Protein AF-A0A5C6YLB8-F1 (afdb_monomer)

Foldseek 3Di:
DPPVVVVVLVVVLVVLVVQLVVLVVVLVQLVVLVVVCVVPVVSQCQGPPRHRCSQVCVVDVVVVVVLSVLLNVLSVLSNVLSVLVNVLSVPADPVLRQDPVNLVSLVVNLVSLLVSLVSLVVSVVSQVVVVVVVRPCVVSNVSRVCSVVSVVVSVVSVVVSVVSVVSNVVVVVVVVVD

Sequence (178 aa):
MSKRNNFIWKGIQVICWLIFFGYCIQTGALIFNYVFSLFKPIATHNLHLGLDLSELYLKSKSIYTLVFALIVAISALKAYLFFVVLKLFKTLNITKPFSENVSGIITKITYYTLSIAIISIVAQEIVSQLSDKGYNVGIVERYWNDGGAYLLMTAILFAIAFIFKKGIELQNENDLTV

Structure (mmCIF, N/CA/C/O backbone):
data_AF-A0A5C6YLB8-F1
#
_entry.id   AF-A0A5C6YLB8-F1
#
loop_
_atom_site.group_PDB
_atom_site.id
_atom_site.type_symbol
_atom_site.label_atom_id
_atom_site.label_alt_id
_atom_site.label_comp_id
_atom_site.label_asym_id
_atom_site.label_entity_id
_atom_site.label_seq_id
_atom_site.pdbx_PDB_ins_code
_atom_site.Cartn_x
_atom_site.Cartn_y
_atom_site.Cartn_z
_atom_site.occupancy
_atom_site.B_iso_or_equiv
_atom_site.auth_seq_id
_atom_site.auth_comp_id
_atom_site.auth_asym_id
_atom_site.auth_atom_id
_atom_site.pdbx_PDB_model_num
ATOM 1 N N . MET A 1 1 ? -27.333 -4.218 17.212 1.00 59.00 1 MET A N 1
ATOM 2 C CA . MET A 1 1 ? -27.298 -3.413 15.966 1.00 59.00 1 MET A CA 1
ATOM 3 C C . MET A 1 1 ? -28.615 -3.541 15.214 1.00 59.00 1 MET A C 1
ATOM 5 O O . MET A 1 1 ? -29.162 -4.634 15.175 1.00 59.00 1 MET A O 1
ATOM 9 N N . SER A 1 2 ? -29.107 -2.460 14.599 1.00 70.06 2 SER A N 1
ATOM 10 C CA . SER A 1 2 ? -30.255 -2.515 13.675 1.00 70.06 2 SER A CA 1
ATOM 11 C C . SER A 1 2 ? -29.941 -3.386 12.445 1.00 70.06 2 SER A C 1
ATOM 13 O O . SER A 1 2 ? -28.796 -3.405 11.986 1.00 70.06 2 SER A O 1
ATOM 15 N N . LYS A 1 3 ? -30.948 -4.077 11.879 1.00 69.56 3 LYS A N 1
ATOM 16 C CA . LYS A 1 3 ? -30.809 -4.931 10.675 1.00 69.56 3 LYS A CA 1
ATOM 17 C C . LYS A 1 3 ? -30.133 -4.194 9.506 1.00 69.56 3 LYS A C 1
ATOM 19 O O . LYS A 1 3 ? -29.319 -4.790 8.806 1.00 69.56 3 LYS A O 1
ATOM 24 N N . ARG A 1 4 ? -30.403 -2.890 9.348 1.00 68.88 4 ARG A N 1
ATOM 25 C CA . ARG A 1 4 ? -29.799 -2.034 8.310 1.00 68.88 4 ARG A CA 1
ATOM 26 C C . ARG A 1 4 ? -28.288 -1.857 8.496 1.00 68.88 4 ARG A C 1
ATOM 28 O O . ARG A 1 4 ? -27.541 -1.945 7.528 1.00 68.88 4 ARG A O 1
ATOM 35 N N . ASN A 1 5 ? -27.825 -1.682 9.734 1.00 78.81 5 ASN A N 1
ATOM 36 C CA . ASN A 1 5 ? -26.402 -1.478 10.029 1.00 78.81 5 ASN A CA 1
ATOM 37 C C . ASN A 1 5 ? -25.594 -2.763 9.806 1.00 78.81 5 ASN A C 1
ATOM 39 O O . ASN A 1 5 ? -24.483 -2.706 9.290 1.00 78.81 5 ASN A O 1
ATOM 43 N N . ASN A 1 6 ? -26.181 -3.927 10.104 1.00 83.12 6 ASN A N 1
ATOM 44 C CA . ASN A 1 6 ? -25.562 -5.219 9.799 1.00 83.12 6 ASN A CA 1
ATOM 45 C C . ASN A 1 6 ? -25.404 -5.456 8.292 1.00 83.12 6 ASN A C 1
ATOM 47 O O . ASN A 1 6 ? -24.413 -6.049 7.871 1.00 83.12 6 ASN A O 1
ATOM 51 N N . PHE A 1 7 ? -26.368 -5.011 7.480 1.00 86.19 7 PHE A N 1
ATOM 52 C CA . PHE A 1 7 ? -26.271 -5.128 6.026 1.00 86.19 7 PHE A CA 1
ATOM 53 C C . PHE A 1 7 ? -25.137 -4.261 5.466 1.00 86.19 7 PHE A C 1
ATOM 55 O O . PHE A 1 7 ? -24.293 -4.770 4.734 1.00 86.19 7 PHE A O 1
ATOM 62 N N . ILE A 1 8 ? -25.063 -2.991 5.882 1.00 87.06 8 ILE A N 1
ATOM 63 C CA . ILE A 1 8 ? -23.987 -2.069 5.478 1.00 87.06 8 ILE A CA 1
ATOM 64 C C . ILE A 1 8 ? -22.618 -2.630 5.887 1.00 87.06 8 ILE A C 1
ATOM 66 O O . ILE A 1 8 ? -21.700 -2.673 5.071 1.00 87.06 8 ILE A O 1
ATOM 70 N N . TRP A 1 9 ? -22.498 -3.127 7.121 1.00 85.56 9 TRP A N 1
ATOM 71 C CA . TRP A 1 9 ? -21.260 -3.711 7.636 1.00 85.56 9 TRP A CA 1
ATOM 72 C C . TRP A 1 9 ? -20.772 -4.900 6.799 1.00 85.56 9 TRP A C 1
ATOM 74 O O . TRP A 1 9 ? -19.613 -4.941 6.388 1.00 85.56 9 TRP A O 1
ATOM 84 N N . LYS A 1 10 ? -21.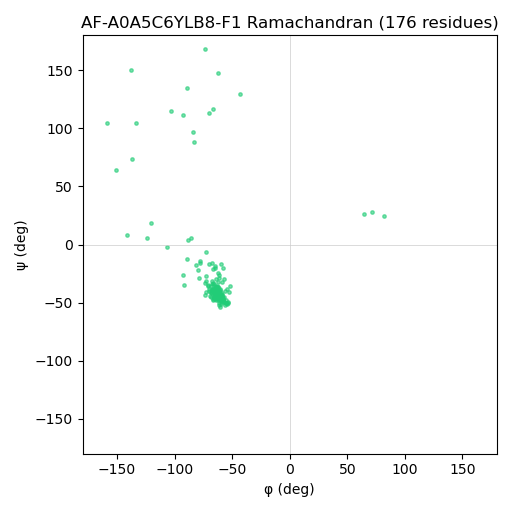671 -5.840 6.482 1.00 88.94 10 LYS A N 1
ATOM 85 C CA . LYS A 1 10 ? -21.352 -6.981 5.612 1.00 88.94 10 LYS A CA 1
ATOM 86 C C . LYS A 1 10 ? -21.000 -6.539 4.192 1.00 88.94 10 LYS A C 1
ATOM 88 O O . LYS A 1 10 ? -20.072 -7.089 3.609 1.00 88.94 10 LYS A O 1
ATOM 93 N N . GLY A 1 11 ? -21.704 -5.543 3.652 1.00 92.06 11 GLY A N 1
ATOM 94 C CA . GLY A 1 11 ? -21.426 -4.995 2.324 1.00 92.06 11 GLY A CA 1
ATOM 95 C C . GLY A 1 11 ? -19.998 -4.462 2.206 1.00 92.06 11 GLY A C 1
ATOM 96 O O . GLY A 1 11 ? -19.278 -4.840 1.286 1.00 92.06 11 GLY A O 1
ATOM 97 N N . ILE A 1 12 ? -19.553 -3.665 3.183 1.00 92.12 12 ILE A N 1
ATOM 98 C CA . ILE A 1 12 ? -18.181 -3.135 3.218 1.00 92.12 12 ILE A CA 1
ATOM 99 C C . ILE A 1 12 ? -17.157 -4.278 3.275 1.00 92.12 12 ILE A C 1
ATOM 101 O O . ILE A 1 12 ? -16.189 -4.273 2.517 1.00 92.12 12 ILE A O 1
ATOM 105 N N . GLN A 1 13 ? -17.388 -5.294 4.114 1.00 92.25 13 GLN A N 1
ATOM 106 C CA . GLN A 1 13 ? -16.492 -6.452 4.212 1.00 92.25 13 GLN A CA 1
ATOM 107 C C . GLN A 1 13 ? -16.368 -7.220 2.889 1.00 92.25 13 GLN A C 1
ATOM 109 O O . GLN A 1 13 ? -15.260 -7.603 2.512 1.00 92.25 13 GLN A O 1
ATOM 114 N N . VAL A 1 14 ? -17.479 -7.431 2.175 1.00 94.88 14 VAL A N 1
ATOM 115 C CA . VAL A 1 14 ? -17.477 -8.097 0.862 1.00 94.88 14 VAL A CA 1
ATOM 116 C C . VAL A 1 14 ? -16.668 -7.289 -0.152 1.00 94.88 14 VAL A C 1
ATOM 118 O O . VAL A 1 14 ? -15.836 -7.857 -0.854 1.00 94.88 14 VAL A O 1
ATOM 121 N N . ILE A 1 15 ? -16.849 -5.967 -0.189 1.00 95.69 15 ILE A N 1
ATOM 122 C CA . ILE A 1 15 ? -16.087 -5.084 -1.084 1.00 95.69 15 ILE A CA 1
ATOM 123 C C . ILE A 1 15 ? -14.584 -5.173 -0.782 1.00 95.69 15 ILE A C 1
ATOM 125 O O . ILE A 1 15 ? -13.786 -5.352 -1.700 1.00 95.69 15 ILE A O 1
ATOM 129 N N . CYS A 1 16 ? -14.181 -5.123 0.492 1.00 94.50 16 CYS A N 1
ATOM 130 C CA . CYS A 1 16 ? -12.773 -5.267 0.873 1.00 94.50 16 CYS A CA 1
ATOM 131 C C . CYS A 1 16 ? -12.184 -6.622 0.459 1.00 94.50 16 CYS A C 1
ATOM 133 O O . CYS A 1 16 ? -11.038 -6.673 0.016 1.00 94.50 16 CYS A O 1
ATOM 135 N N . TRP A 1 17 ? -12.957 -7.706 0.564 1.00 96.56 17 TRP A N 1
AT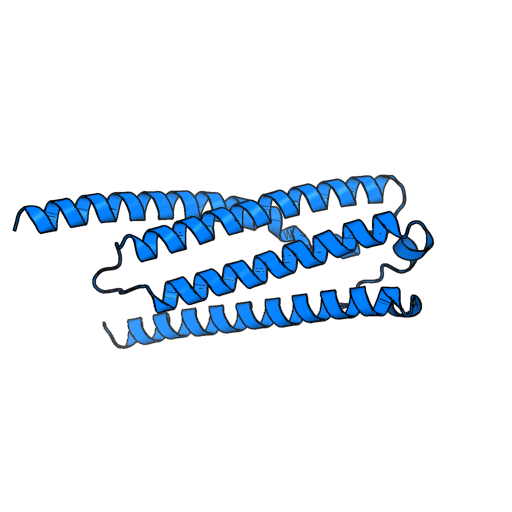OM 136 C CA . TRP A 1 17 ? -12.544 -9.031 0.096 1.00 96.56 17 TRP A CA 1
ATOM 137 C C . TRP A 1 17 ? -12.345 -9.079 -1.421 1.00 96.56 17 TRP A C 1
ATOM 139 O O . TRP A 1 17 ? -11.347 -9.631 -1.882 1.00 96.56 17 TRP A O 1
ATOM 149 N N . LEU A 1 18 ? -13.255 -8.480 -2.196 1.00 96.69 18 LEU A N 1
ATOM 150 C CA . LEU A 1 18 ? -13.130 -8.413 -3.654 1.00 96.69 18 LEU A CA 1
ATOM 151 C C . LEU A 1 18 ? -11.876 -7.641 -4.076 1.00 96.69 18 LEU A C 1
ATOM 153 O O . LEU A 1 18 ? -11.124 -8.115 -4.928 1.00 96.69 18 LEU A O 1
ATOM 157 N N . ILE A 1 19 ? -11.610 -6.493 -3.446 1.00 95.69 19 ILE A N 1
ATOM 158 C CA . ILE A 1 19 ? -10.416 -5.692 -3.740 1.00 95.69 19 ILE A CA 1
ATOM 159 C C . ILE A 1 19 ? -9.138 -6.450 -3.353 1.00 95.69 19 ILE A C 1
ATOM 161 O O . ILE A 1 19 ? -8.180 -6.473 -4.127 1.00 95.69 19 ILE A O 1
ATOM 165 N N . PHE A 1 20 ? -9.131 -7.118 -2.194 1.00 96.75 20 PHE A N 1
ATOM 166 C CA . PHE A 1 20 ? -8.013 -7.959 -1.765 1.00 96.75 20 PHE A CA 1
ATOM 167 C C . PHE A 1 20 ? -7.680 -9.037 -2.805 1.00 96.75 20 PHE A C 1
ATOM 169 O O . PHE A 1 20 ? -6.539 -9.122 -3.260 1.00 96.75 20 PHE A O 1
ATOM 176 N N . PHE A 1 21 ? -8.678 -9.817 -3.233 1.00 96.75 21 PHE A N 1
ATOM 177 C CA . PHE A 1 21 ? -8.479 -10.846 -4.254 1.00 96.75 21 PHE A CA 1
ATOM 178 C C . PHE A 1 21 ? -8.014 -10.262 -5.589 1.00 96.75 21 PHE A C 1
ATOM 180 O O . PHE A 1 21 ? -7.123 -10.837 -6.214 1.00 96.75 21 PHE A O 1
ATOM 187 N N . GLY A 1 22 ? -8.556 -9.112 -5.997 1.00 95.25 22 GLY A N 1
ATOM 188 C CA . GLY A 1 22 ? -8.117 -8.403 -7.198 1.00 95.25 22 GLY A CA 1
ATOM 189 C C . GLY A 1 22 ? -6.617 -8.098 -7.173 1.00 95.25 22 GLY A C 1
ATOM 190 O O . GLY A 1 22 ? -5.895 -8.472 -8.098 1.00 95.25 22 GLY A O 1
ATOM 191 N N . TYR A 1 23 ? -6.121 -7.516 -6.077 1.00 95.06 23 TYR A N 1
ATOM 192 C CA . TYR A 1 23 ? -4.690 -7.238 -5.928 1.00 95.06 23 TYR A CA 1
ATOM 193 C C . TYR A 1 23 ? -3.835 -8.504 -5.813 1.00 95.06 23 TYR A C 1
ATOM 195 O O . TYR A 1 23 ? -2.713 -8.524 -6.325 1.00 95.06 23 TYR A O 1
ATOM 203 N N . CYS A 1 24 ? -4.328 -9.579 -5.189 1.00 96.50 24 CYS A N 1
ATOM 204 C CA . CYS A 1 24 ? -3.613 -10.858 -5.156 1.00 96.50 24 CYS A CA 1
ATOM 205 C C . CYS A 1 24 ? -3.441 -11.456 -6.557 1.00 96.50 24 CYS A C 1
ATOM 207 O O . CYS A 1 24 ? -2.334 -11.866 -6.907 1.00 96.50 24 CYS A O 1
ATOM 209 N N . ILE A 1 25 ? -4.505 -11.467 -7.368 1.00 94.19 25 ILE A N 1
ATOM 210 C CA . ILE A 1 25 ? -4.466 -11.963 -8.751 1.00 94.19 25 ILE A CA 1
ATOM 211 C C . ILE A 1 25 ? -3.505 -11.113 -9.586 1.00 94.19 25 ILE A C 1
ATOM 213 O O . ILE A 1 25 ? -2.625 -11.661 -10.247 1.00 94.19 25 ILE A O 1
ATOM 217 N N . GLN A 1 26 ? -3.613 -9.783 -9.500 1.00 91.38 26 GLN A N 1
ATOM 218 C CA . GLN A 1 26 ? -2.717 -8.860 -10.198 1.00 91.38 26 GLN A CA 1
ATOM 219 C C . GLN A 1 26 ? -1.249 -9.092 -9.813 1.00 91.38 26 GLN A C 1
ATOM 221 O O . GLN A 1 26 ? -0.391 -9.215 -10.685 1.00 91.38 26 GLN A O 1
ATOM 226 N N . THR A 1 27 ? -0.955 -9.190 -8.515 1.00 93.88 27 THR A N 1
ATOM 227 C CA . THR A 1 27 ? 0.413 -9.402 -8.020 1.00 93.88 27 THR A CA 1
ATOM 228 C C . THR A 1 27 ? 0.961 -10.753 -8.475 1.00 93.88 27 THR A C 1
ATOM 230 O O . THR A 1 27 ? 2.087 -10.824 -8.964 1.00 93.88 27 THR A O 1
ATOM 233 N N . GLY A 1 28 ? 0.159 -11.818 -8.378 1.00 92.94 28 GLY A N 1
ATOM 234 C CA . GLY A 1 28 ? 0.539 -13.149 -8.851 1.00 92.94 28 GLY A CA 1
ATOM 235 C C . GLY A 1 28 ? 0.826 -13.169 -10.352 1.00 92.94 28 GLY A C 1
ATOM 236 O O . GLY A 1 28 ? 1.849 -13.706 -10.774 1.00 92.94 28 GLY A O 1
ATOM 237 N N . ALA A 1 29 ? -0.017 -12.514 -11.155 1.00 90.25 29 ALA A N 1
ATOM 238 C CA . ALA A 1 29 ? 0.186 -12.400 -12.593 1.00 90.25 29 ALA A CA 1
ATOM 239 C C . ALA A 1 29 ? 1.452 -11.604 -12.944 1.00 90.25 29 ALA A C 1
ATOM 241 O O . ALA A 1 29 ? 2.179 -11.984 -13.860 1.00 90.25 29 ALA A O 1
ATOM 242 N N . LEU A 1 30 ? 1.749 -10.518 -12.224 1.00 90.44 30 LEU A N 1
ATOM 243 C CA . LEU A 1 30 ? 2.978 -9.746 -12.416 1.00 90.44 30 LEU A CA 1
ATOM 244 C C . LEU A 1 30 ? 4.222 -10.579 -12.083 1.00 90.44 30 LEU A C 1
ATOM 246 O O . LEU A 1 30 ? 5.140 -10.644 -12.896 1.00 90.44 30 LEU A O 1
ATOM 250 N N . ILE A 1 31 ? 4.240 -11.266 -10.936 1.00 91.06 31 ILE A N 1
ATOM 251 C CA . ILE A 1 31 ? 5.363 -12.130 -10.534 1.00 91.06 31 ILE A CA 1
ATOM 252 C C . ILE A 1 31 ? 5.573 -13.251 -11.553 1.00 91.06 31 ILE A C 1
ATOM 254 O O . ILE A 1 31 ? 6.699 -13.471 -11.996 1.00 91.06 31 ILE A O 1
ATOM 258 N N . PHE A 1 32 ? 4.498 -13.935 -11.954 1.00 88.44 32 PHE A N 1
ATOM 259 C CA . PHE A 1 32 ? 4.570 -14.999 -12.951 1.00 88.44 32 PHE A CA 1
ATOM 260 C C . PHE A 1 32 ? 5.163 -14.489 -14.267 1.00 88.44 32 PHE A C 1
ATOM 262 O O . PHE A 1 32 ? 6.097 -15.087 -14.796 1.00 88.44 32 PHE A O 1
ATOM 269 N N . ASN A 1 33 ? 4.678 -13.346 -14.755 1.00 85.94 33 ASN A N 1
ATOM 270 C CA . ASN A 1 33 ? 5.178 -12.719 -15.973 1.00 85.94 33 ASN A CA 1
ATOM 271 C C . ASN A 1 33 ? 6.657 -12.324 -15.870 1.00 85.94 33 ASN A C 1
ATOM 273 O O . ASN A 1 33 ? 7.418 -12.570 -16.804 1.00 85.94 33 ASN A O 1
ATOM 277 N N . TYR A 1 34 ? 7.092 -11.775 -14.733 1.00 85.50 34 TYR A N 1
ATOM 278 C CA . TYR A 1 34 ? 8.502 -11.466 -14.503 1.00 85.50 34 TYR A CA 1
ATOM 279 C C . TYR A 1 34 ? 9.372 -12.717 -14.575 1.00 85.50 34 TYR A C 1
ATOM 281 O O . TYR A 1 34 ? 10.319 -12.770 -15.358 1.00 85.50 34 TYR A O 1
ATOM 289 N N . VAL A 1 35 ? 9.029 -13.746 -13.796 1.00 86.38 35 VAL A N 1
ATOM 290 C CA . VAL A 1 35 ? 9.779 -15.006 -13.755 1.00 86.38 35 VAL A CA 1
ATOM 291 C C . VAL A 1 35 ? 9.820 -15.635 -15.144 1.00 86.38 35 VAL A C 1
ATOM 293 O O . VAL A 1 35 ? 10.886 -16.022 -15.613 1.00 86.38 35 VAL A O 1
ATOM 296 N N . PHE A 1 36 ? 8.690 -15.665 -15.848 1.00 83.19 36 PHE A N 1
ATOM 297 C CA . PHE A 1 36 ? 8.615 -16.209 -17.198 1.00 83.19 36 PHE A CA 1
ATOM 298 C C . PHE A 1 36 ? 9.454 -15.403 -18.204 1.00 83.19 36 PHE A C 1
ATOM 300 O O . PHE A 1 36 ? 10.144 -16.001 -19.031 1.00 83.19 36 PHE A O 1
ATOM 307 N N . SER A 1 37 ? 9.501 -14.070 -18.082 1.00 80.12 37 SER A N 1
ATOM 308 C CA . SER A 1 37 ? 10.342 -13.200 -18.923 1.00 80.12 37 SER A CA 1
ATOM 309 C C . SER A 1 37 ? 11.849 -13.460 -18.773 1.00 80.12 37 SER A C 1
ATOM 311 O O . SER A 1 37 ? 12.618 -13.200 -19.699 1.00 80.12 37 SER A O 1
ATOM 313 N N . LEU A 1 38 ? 12.291 -14.018 -17.636 1.00 78.94 38 LEU A N 1
ATOM 314 C CA . LEU A 1 38 ? 13.691 -14.409 -17.431 1.00 78.94 38 LEU A CA 1
ATOM 315 C C . LEU A 1 38 ? 14.074 -15.657 -18.239 1.00 78.94 38 LEU A C 1
ATOM 317 O O . LEU A 1 38 ? 15.224 -15.763 -18.661 1.00 78.94 38 LEU A O 1
ATOM 321 N N . PHE A 1 39 ? 13.124 -16.569 -18.472 1.00 79.94 39 PHE A N 1
ATOM 322 C CA . PHE A 1 39 ? 13.334 -17.795 -19.250 1.00 79.94 39 PHE A CA 1
ATOM 323 C C . PHE A 1 39 ? 13.011 -17.620 -20.738 1.00 79.94 39 PHE A C 1
ATOM 325 O O . PHE A 1 39 ? 13.665 -18.232 -21.582 1.00 79.94 39 PHE A O 1
ATOM 332 N N . LYS A 1 40 ? 12.008 -16.800 -21.080 1.00 72.31 40 LYS A N 1
ATOM 333 C CA . LYS A 1 40 ? 11.616 -16.500 -22.464 1.00 72.31 40 LYS A CA 1
ATOM 334 C C . LYS A 1 40 ? 11.413 -14.992 -22.661 1.00 72.31 40 LYS A C 1
ATOM 336 O O . LYS A 1 40 ? 10.356 -14.479 -22.295 1.00 72.31 40 LYS A O 1
ATOM 341 N N . PRO A 1 41 ? 12.354 -14.287 -23.319 1.00 61.19 41 PRO A N 1
ATOM 342 C CA . PRO A 1 41 ? 12.268 -12.837 -23.509 1.00 61.19 41 PRO A CA 1
ATOM 343 C C . PRO A 1 41 ? 11.115 -12.412 -24.434 1.00 61.19 41 PRO A C 1
ATOM 345 O O . PRO A 1 41 ? 10.704 -11.268 -24.394 1.00 61.19 41 PRO A O 1
ATOM 348 N N . ILE A 1 42 ? 10.522 -13.329 -25.209 1.00 57.44 42 ILE A N 1
ATOM 349 C CA . ILE A 1 42 ? 9.335 -13.072 -26.056 1.00 57.44 42 ILE A CA 1
ATOM 350 C C . ILE A 1 42 ? 8.088 -12.726 -25.214 1.00 57.44 42 ILE A C 1
ATOM 352 O O . ILE A 1 42 ? 7.147 -12.110 -25.708 1.00 57.44 42 ILE A O 1
ATOM 356 N N . ALA A 1 43 ? 8.077 -13.089 -23.927 1.00 60.09 43 ALA A N 1
ATOM 357 C CA . ALA A 1 43 ? 6.961 -12.831 -23.019 1.00 60.09 43 ALA A CA 1
ATOM 358 C C . ALA A 1 43 ? 6.805 -11.363 -22.586 1.00 60.09 43 ALA A C 1
ATOM 360 O O . ALA A 1 43 ? 5.834 -11.029 -21.910 1.00 60.09 43 ALA A O 1
ATOM 361 N N . THR A 1 44 ? 7.739 -10.483 -22.949 1.00 59.88 44 THR A N 1
ATOM 362 C CA . THR A 1 44 ? 7.684 -9.060 -22.591 1.00 59.88 44 THR A CA 1
ATOM 363 C C . THR A 1 44 ? 6.721 -8.250 -23.457 1.00 59.88 44 THR A C 1
ATOM 365 O O . THR A 1 44 ? 6.378 -7.142 -23.055 1.00 59.88 44 THR A O 1
ATOM 368 N N . HIS A 1 45 ? 6.265 -8.795 -24.596 1.00 55.31 45 HIS A N 1
ATOM 369 C CA . HIS A 1 45 ? 5.420 -8.083 -25.567 1.00 55.31 45 HIS A CA 1
ATOM 370 C C . HIS A 1 45 ? 3.945 -7.969 -25.151 1.00 55.31 45 HIS A C 1
ATOM 372 O O . HIS A 1 45 ? 3.217 -7.170 -25.722 1.00 55.31 45 HIS A O 1
ATOM 378 N N . ASN A 1 46 ? 3.487 -8.758 -24.171 1.00 59.38 46 ASN A N 1
ATOM 379 C CA . ASN A 1 46 ? 2.105 -8.747 -23.672 1.00 59.38 46 ASN A CA 1
ATOM 380 C C . ASN A 1 46 ? 2.058 -9.173 -22.195 1.00 59.38 46 ASN A C 1
ATOM 382 O O . ASN A 1 46 ? 1.503 -10.217 -21.842 1.00 59.38 46 ASN A O 1
ATOM 386 N N . LEU A 1 47 ? 2.666 -8.378 -21.312 1.00 64.06 47 LEU A N 1
ATOM 387 C CA . LEU A 1 47 ? 2.579 -8.601 -19.867 1.00 64.06 47 LEU A CA 1
ATOM 388 C C . LEU A 1 47 ? 1.173 -8.209 -19.364 1.00 64.06 47 LEU A C 1
ATOM 390 O O . LEU A 1 47 ? 0.385 -7.582 -20.077 1.00 64.06 47 LEU A O 1
ATOM 394 N N . HIS A 1 48 ? 0.840 -8.576 -18.120 1.00 59.84 48 HIS A N 1
ATOM 395 C CA . HIS A 1 48 ? -0.470 -8.304 -17.507 1.00 59.84 48 HIS A CA 1
ATOM 396 C C . HIS A 1 48 ? -0.978 -6.874 -17.795 1.00 59.84 48 HIS A C 1
ATOM 398 O O . HIS A 1 48 ? -0.257 -5.902 -17.564 1.00 59.84 48 HIS A O 1
ATOM 404 N N . LEU A 1 49 ? -2.232 -6.756 -18.261 1.00 59.97 49 LEU A N 1
ATOM 405 C CA . LEU A 1 49 ? -2.880 -5.515 -18.729 1.00 59.97 49 LEU A CA 1
ATOM 406 C C . LEU A 1 49 ? -2.251 -4.888 -19.999 1.00 59.97 49 LEU A C 1
ATOM 408 O O . LEU A 1 49 ? -2.336 -3.679 -20.187 1.00 59.97 49 LEU A O 1
ATOM 412 N N . GLY A 1 50 ? -1.591 -5.656 -20.869 1.00 62.12 50 GLY A N 1
ATOM 413 C CA . GLY A 1 50 ? -0.978 -5.122 -22.099 1.00 62.12 50 GLY A CA 1
ATOM 414 C C . GLY A 1 50 ? 0.262 -4.266 -21.833 1.00 62.12 50 GLY A C 1
ATOM 415 O O . GLY A 1 50 ? 0.539 -3.327 -22.567 1.00 62.12 50 GLY A O 1
ATOM 416 N N . LEU A 1 51 ? 0.965 -4.538 -20.728 1.00 68.75 51 LEU A N 1
ATOM 417 C CA . LEU A 1 51 ? 2.251 -3.910 -20.438 1.00 68.75 51 LEU A CA 1
ATOM 418 C C . LEU A 1 51 ? 3.285 -4.476 -21.425 1.00 68.75 51 LEU A C 1
ATOM 420 O O . LEU A 1 51 ? 3.598 -5.661 -21.357 1.00 68.75 51 LEU A O 1
ATOM 424 N N . ASP A 1 52 ? 3.801 -3.652 -22.334 1.00 73.38 52 ASP A N 1
ATOM 425 C CA . ASP A 1 52 ? 4.941 -4.019 -23.179 1.00 73.38 52 ASP A CA 1
ATOM 426 C C . ASP A 1 52 ? 6.196 -3.334 -22.636 1.00 73.38 52 ASP A C 1
ATOM 428 O O . ASP A 1 52 ? 6.289 -2.109 -22.588 1.00 73.38 52 ASP A O 1
ATOM 432 N N . LEU A 1 53 ? 7.146 -4.142 -22.169 1.00 75.56 53 LEU A N 1
ATOM 433 C CA . LEU A 1 53 ? 8.452 -3.686 -21.684 1.00 75.56 53 LEU A CA 1
ATOM 434 C C . LEU A 1 53 ? 9.597 -4.321 -22.484 1.00 75.56 53 LEU A C 1
ATOM 436 O O . LEU A 1 53 ? 10.742 -4.332 -22.028 1.00 75.56 53 LEU A O 1
ATOM 440 N N . SER A 1 54 ? 9.305 -4.851 -23.674 1.00 72.50 54 SER A N 1
ATOM 441 C CA . SER A 1 54 ? 10.278 -5.544 -24.527 1.00 72.50 54 SER A CA 1
ATOM 442 C C . SER A 1 54 ? 11.426 -4.630 -24.932 1.00 72.50 54 SER A C 1
ATOM 444 O O . SER A 1 54 ? 12.591 -5.010 -24.828 1.00 72.50 54 SER A O 1
ATOM 446 N N . GLU A 1 55 ? 11.123 -3.386 -25.306 1.00 73.94 55 GLU A N 1
ATOM 447 C CA . GLU A 1 55 ? 12.144 -2.390 -25.645 1.00 73.94 55 GLU A CA 1
ATOM 448 C C . GLU A 1 55 ? 13.057 -2.069 -24.457 1.00 73.94 55 GLU A C 1
ATOM 450 O O . GLU A 1 55 ? 14.272 -1.932 -24.619 1.00 73.94 55 GLU A O 1
ATOM 455 N N . LEU A 1 56 ? 12.488 -1.990 -23.249 1.00 80.44 56 LEU A N 1
ATOM 456 C CA . LEU A 1 56 ? 13.251 -1.739 -22.030 1.00 80.44 56 LEU A CA 1
ATOM 457 C C . LEU A 1 56 ? 14.165 -2.923 -21.704 1.00 80.44 56 LEU A C 1
ATOM 459 O O . LEU A 1 56 ? 15.329 -2.721 -21.361 1.00 80.44 56 LEU A O 1
ATOM 463 N N . TYR A 1 57 ? 13.659 -4.148 -21.867 1.00 79.88 57 TYR A N 1
ATOM 464 C CA . TYR A 1 57 ? 14.428 -5.376 -21.683 1.00 79.88 57 TYR A CA 1
ATOM 465 C C . TYR A 1 57 ? 15.622 -5.451 -22.643 1.00 79.88 57 TYR A C 1
ATOM 467 O O . TYR A 1 57 ? 16.732 -5.768 -22.214 1.00 79.88 57 TYR A O 1
ATOM 475 N N . LEU A 1 58 ? 15.406 -5.122 -23.923 1.00 80.44 58 LEU A N 1
ATOM 476 C CA . LEU A 1 58 ? 16.443 -5.137 -24.959 1.00 80.44 58 LEU A CA 1
ATOM 477 C C . LEU A 1 58 ? 17.498 -4.046 -24.751 1.00 80.44 58 LEU A C 1
ATOM 479 O O . LEU A 1 58 ? 18.686 -4.313 -24.923 1.00 80.44 58 LEU A O 1
ATOM 483 N N . LYS A 1 59 ? 17.088 -2.830 -24.364 1.00 82.56 59 LYS A N 1
ATOM 484 C CA . LYS A 1 59 ? 18.023 -1.721 -24.116 1.00 82.56 59 LYS A CA 1
ATOM 485 C C . LYS A 1 59 ? 18.813 -1.898 -22.819 1.00 82.56 59 LYS A C 1
ATOM 487 O O . LYS A 1 59 ? 20.005 -1.609 -22.789 1.00 82.56 59 LYS A O 1
ATOM 492 N N . SER A 1 60 ? 18.161 -2.315 -21.732 1.00 84.56 60 SER A N 1
ATOM 493 C CA . SER A 1 60 ? 18.814 -2.491 -20.432 1.00 84.56 60 SER A CA 1
ATOM 494 C C . SER A 1 60 ? 18.036 -3.428 -19.511 1.00 84.56 60 SER A C 1
ATOM 496 O O . SER A 1 60 ? 17.068 -3.047 -18.846 1.00 84.56 60 SER A O 1
ATOM 498 N N . LYS A 1 61 ? 18.548 -4.654 -19.372 1.00 85.12 61 LYS A N 1
ATOM 499 C CA . LYS A 1 61 ? 17.993 -5.669 -18.466 1.00 85.12 61 LYS A CA 1
ATOM 500 C C . LYS A 1 61 ? 17.967 -5.216 -16.999 1.00 85.12 61 LYS A C 1
ATOM 502 O O . LYS A 1 61 ? 17.055 -5.587 -16.259 1.00 85.12 61 LYS A O 1
ATOM 507 N N . SER A 1 62 ? 18.930 -4.393 -16.580 1.00 86.56 62 SER A N 1
ATOM 508 C CA . SER A 1 62 ? 18.988 -3.849 -15.216 1.00 86.56 62 SER A CA 1
ATOM 509 C C . SER A 1 62 ? 17.856 -2.858 -14.950 1.00 86.56 62 SER A C 1
ATOM 511 O O . SER A 1 62 ? 17.189 -2.957 -13.923 1.00 86.56 62 SER A O 1
ATOM 513 N N . ILE A 1 63 ? 17.593 -1.944 -15.891 1.00 87.50 63 ILE A N 1
ATOM 514 C CA . ILE A 1 63 ? 16.497 -0.971 -15.768 1.00 87.50 63 ILE A CA 1
ATOM 515 C C . ILE A 1 63 ? 15.147 -1.689 -15.849 1.00 87.50 63 ILE A C 1
ATOM 517 O O . ILE A 1 63 ? 14.268 -1.416 -15.036 1.00 87.50 63 ILE A O 1
ATOM 521 N N . TYR A 1 64 ? 15.006 -2.661 -16.755 1.00 88.12 64 TYR A N 1
ATOM 522 C CA . TYR A 1 64 ? 13.824 -3.523 -16.812 1.00 88.12 64 TYR A CA 1
ATOM 523 C C . TYR A 1 64 ? 13.535 -4.185 -15.461 1.00 88.12 64 TYR A C 1
ATOM 525 O O . TYR A 1 64 ? 12.419 -4.100 -14.953 1.00 88.12 64 TYR A O 1
ATOM 533 N N . THR A 1 65 ? 14.553 -4.800 -14.854 1.00 89.00 65 THR A N 1
ATOM 534 C CA . THR A 1 65 ? 14.421 -5.488 -13.564 1.00 89.00 65 THR A CA 1
ATOM 535 C C . THR A 1 65 ? 14.018 -4.522 -12.454 1.00 89.00 65 THR A C 1
ATOM 537 O O . THR A 1 65 ? 13.130 -4.838 -11.667 1.00 89.00 65 THR A O 1
ATOM 540 N N . LEU A 1 66 ? 14.623 -3.331 -12.414 1.00 91.38 66 LEU A N 1
ATOM 541 C CA . LEU A 1 66 ? 14.294 -2.294 -11.437 1.00 91.38 66 LEU A CA 1
ATOM 542 C C . LEU A 1 66 ? 12.834 -1.835 -11.561 1.00 91.38 66 LEU A C 1
ATOM 544 O O . LEU A 1 66 ? 12.100 -1.845 -10.574 1.00 91.38 66 LEU A O 1
ATOM 548 N N . VAL A 1 67 ? 12.402 -1.465 -12.770 1.00 90.88 67 VAL A N 1
ATOM 549 C CA . VAL A 1 67 ? 11.035 -0.986 -13.029 1.00 90.88 67 VAL A CA 1
ATOM 550 C C . VAL A 1 67 ? 10.019 -2.081 -12.713 1.00 90.88 67 VAL A C 1
ATOM 552 O O . VAL A 1 67 ? 9.043 -1.833 -12.009 1.00 90.88 67 VAL A O 1
ATOM 555 N N . PHE A 1 68 ? 10.268 -3.315 -13.156 1.00 90.88 68 PHE A N 1
ATOM 556 C CA . PHE A 1 68 ? 9.361 -4.425 -12.885 1.00 90.88 68 PHE A CA 1
ATOM 557 C C . PHE A 1 68 ? 9.279 -4.749 -11.385 1.00 90.88 68 PHE A C 1
ATOM 559 O O . PHE A 1 68 ? 8.189 -4.978 -10.856 1.00 90.88 68 PHE A O 1
ATOM 566 N N . ALA A 1 69 ? 10.410 -4.715 -10.674 1.00 92.12 69 ALA A N 1
ATOM 567 C CA . ALA A 1 69 ? 10.441 -4.909 -9.229 1.00 92.12 69 ALA A CA 1
ATOM 568 C C . ALA A 1 69 ? 9.618 -3.843 -8.487 1.00 92.12 69 ALA A C 1
ATOM 570 O O . ALA A 1 69 ? 8.892 -4.193 -7.557 1.00 92.12 69 ALA A O 1
ATOM 571 N N . LEU A 1 70 ? 9.655 -2.576 -8.924 1.00 93.81 70 LEU A N 1
ATOM 572 C CA . LEU A 1 70 ? 8.812 -1.510 -8.366 1.00 93.81 70 LEU A CA 1
ATOM 573 C C . LEU A 1 70 ? 7.317 -1.790 -8.577 1.00 93.81 70 LEU A C 1
ATOM 575 O O . LEU A 1 70 ? 6.541 -1.688 -7.626 1.00 93.81 70 LEU A O 1
ATOM 579 N N . ILE A 1 71 ? 6.916 -2.209 -9.784 1.00 93.06 71 ILE A N 1
ATOM 580 C CA . ILE A 1 71 ? 5.519 -2.570 -10.088 1.00 93.06 71 ILE A CA 1
ATOM 581 C C . ILE A 1 71 ? 5.033 -3.683 -9.149 1.00 93.06 71 ILE A C 1
ATOM 583 O O . ILE A 1 71 ? 3.965 -3.577 -8.539 1.00 93.06 71 ILE A O 1
ATOM 587 N N . VAL A 1 72 ? 5.823 -4.754 -9.017 1.00 94.12 72 VAL A N 1
ATOM 588 C CA . VAL A 1 72 ? 5.492 -5.896 -8.155 1.00 94.12 72 VAL A CA 1
ATOM 589 C C . VAL A 1 72 ? 5.433 -5.473 -6.692 1.00 94.12 72 VAL A C 1
ATOM 591 O O . VAL A 1 72 ? 4.479 -5.831 -6.005 1.00 94.12 72 VAL A O 1
ATOM 594 N N . ALA A 1 73 ? 6.407 -4.694 -6.216 1.00 95.56 73 ALA A N 1
ATOM 595 C CA . ALA A 1 73 ? 6.463 -4.236 -4.832 1.00 95.56 73 ALA A CA 1
ATOM 596 C C . ALA A 1 73 ? 5.236 -3.392 -4.459 1.00 95.56 73 ALA A C 1
ATOM 598 O O . ALA A 1 73 ? 4.616 -3.637 -3.424 1.00 95.56 73 ALA A O 1
ATOM 599 N N . ILE A 1 74 ? 4.836 -2.449 -5.317 1.00 95.75 74 ILE A N 1
ATOM 600 C CA . ILE A 1 74 ? 3.654 -1.605 -5.091 1.00 95.75 74 ILE A CA 1
ATOM 601 C C . ILE A 1 74 ? 2.375 -2.448 -5.111 1.00 95.75 74 ILE A C 1
ATOM 603 O O . ILE A 1 74 ? 1.546 -2.324 -4.209 1.00 95.75 74 ILE A O 1
ATOM 607 N N . SER A 1 75 ? 2.223 -3.350 -6.086 1.00 95.44 75 SER A N 1
ATOM 608 C CA . SER A 1 75 ? 1.066 -4.255 -6.161 1.00 95.44 75 SER A CA 1
ATOM 609 C C . SER A 1 75 ? 0.966 -5.160 -4.924 1.00 95.44 75 SER A C 1
ATOM 611 O O . SER A 1 75 ? -0.110 -5.305 -4.339 1.00 95.44 75 SER A O 1
ATOM 613 N N . ALA A 1 76 ? 2.093 -5.714 -4.468 1.00 96.44 76 ALA A N 1
ATOM 614 C CA . ALA A 1 76 ? 2.159 -6.555 -3.278 1.00 96.44 76 ALA A CA 1
ATOM 615 C C . ALA A 1 76 ? 1.835 -5.773 -1.996 1.00 96.44 76 ALA A C 1
ATOM 617 O O . ALA A 1 76 ? 1.101 -6.272 -1.143 1.00 96.44 76 ALA A O 1
ATOM 618 N N . LEU A 1 77 ? 2.323 -4.533 -1.871 1.00 97.00 77 LEU A N 1
ATOM 619 C CA . LEU A 1 77 ? 1.976 -3.647 -0.758 1.00 97.00 77 LEU A CA 1
ATOM 620 C C . LEU A 1 77 ? 0.478 -3.332 -0.731 1.00 97.00 77 LEU A C 1
ATOM 622 O O . LEU A 1 77 ? -0.125 -3.398 0.338 1.00 97.00 77 LEU A O 1
ATOM 626 N N . LYS A 1 78 ? -0.139 -3.052 -1.887 1.00 96.50 78 LYS A N 1
ATOM 627 C CA . LYS A 1 78 ? -1.593 -2.841 -1.994 1.00 96.50 78 LYS A CA 1
ATOM 628 C C . LYS A 1 78 ? -2.370 -4.096 -1.575 1.00 96.50 78 LYS A C 1
ATOM 630 O O . LYS A 1 78 ? -3.299 -3.998 -0.774 1.00 96.50 78 LYS A O 1
ATOM 635 N N . ALA A 1 79 ? -1.953 -5.284 -2.019 1.00 97.25 79 ALA A N 1
ATOM 636 C CA . ALA A 1 79 ? -2.556 -6.546 -1.581 1.00 97.25 79 ALA A CA 1
ATOM 637 C C . ALA A 1 79 ? -2.443 -6.739 -0.057 1.00 97.25 79 ALA A C 1
ATOM 639 O O . ALA A 1 79 ? -3.428 -7.041 0.621 1.00 97.25 79 ALA A O 1
ATOM 640 N N . TYR A 1 80 ? -1.251 -6.517 0.499 1.00 97.69 80 TYR A N 1
ATOM 641 C CA . TYR A 1 80 ? -1.004 -6.676 1.929 1.00 97.69 80 TYR A CA 1
ATOM 642 C C . TYR A 1 80 ? -1.769 -5.647 2.773 1.00 97.69 80 TYR A C 1
ATOM 644 O O . TYR A 1 80 ? -2.322 -5.999 3.814 1.00 97.69 80 TYR A O 1
ATOM 652 N N . LEU A 1 81 ? -1.882 -4.398 2.312 1.00 97.81 81 LEU A N 1
ATOM 653 C CA . LEU A 1 81 ? -2.715 -3.375 2.944 1.00 97.81 81 LEU A CA 1
ATOM 654 C C . LEU A 1 81 ? -4.154 -3.881 3.121 1.00 97.81 81 LEU A C 1
ATOM 656 O O . LEU A 1 81 ? -4.692 -3.833 4.228 1.00 97.81 81 LEU A O 1
ATOM 660 N N . PHE A 1 82 ? -4.757 -4.426 2.061 1.00 97.06 82 PHE A N 1
ATOM 661 C CA . PHE A 1 82 ? -6.117 -4.961 2.131 1.00 97.06 82 PHE A CA 1
ATOM 662 C C . PHE A 1 82 ? -6.229 -6.195 3.033 1.00 97.06 82 PHE A C 1
ATOM 664 O O . PHE A 1 82 ? -7.225 -6.338 3.740 1.00 97.06 82 PHE A O 1
ATOM 671 N N . PHE A 1 83 ? -5.197 -7.037 3.113 1.00 97.06 83 PHE A N 1
ATOM 672 C CA . PHE A 1 83 ? -5.145 -8.106 4.114 1.00 97.06 83 PHE A CA 1
ATOM 673 C C . PHE A 1 83 ? -5.202 -7.558 5.553 1.00 97.06 83 PHE A C 1
ATOM 675 O O . PHE A 1 83 ? -5.952 -8.071 6.389 1.00 97.06 83 PHE A O 1
ATOM 682 N N . VAL A 1 84 ? -4.462 -6.483 5.852 1.00 97.50 84 VAL A N 1
ATOM 683 C CA . VAL A 1 84 ? -4.503 -5.832 7.173 1.00 97.50 84 VAL A CA 1
ATOM 684 C C . VAL A 1 84 ? -5.879 -5.205 7.437 1.00 97.50 84 VAL A C 1
ATOM 686 O O . VAL A 1 84 ? -6.402 -5.330 8.546 1.00 97.50 84 VAL A O 1
ATOM 689 N N . VAL A 1 85 ? -6.515 -4.613 6.422 1.00 96.81 85 VAL A N 1
ATOM 690 C CA . VAL A 1 85 ? -7.900 -4.111 6.505 1.00 96.81 85 VAL A CA 1
ATOM 691 C C . VAL A 1 85 ? -8.890 -5.242 6.814 1.00 96.81 85 VAL A C 1
ATOM 693 O O . VAL A 1 85 ? -9.737 -5.098 7.692 1.00 96.81 85 VAL A O 1
ATOM 696 N N . LEU A 1 86 ? -8.772 -6.411 6.181 1.00 95.69 86 LEU A N 1
ATOM 697 C CA . LEU A 1 86 ? -9.612 -7.570 6.511 1.00 95.69 86 LEU A CA 1
ATOM 698 C C . LEU A 1 86 ? -9.399 -8.042 7.958 1.00 95.69 86 LEU A C 1
ATOM 700 O O . LEU A 1 86 ? -10.357 -8.410 8.644 1.00 95.69 86 LEU A O 1
ATOM 704 N N . LYS A 1 87 ? -8.159 -7.978 8.457 1.00 95.25 87 LYS A N 1
ATOM 705 C CA . LYS A 1 87 ? -7.855 -8.259 9.866 1.00 95.25 87 LYS A CA 1
ATOM 706 C C . LYS A 1 87 ? -8.534 -7.256 10.803 1.00 95.25 87 LYS A C 1
ATOM 708 O O . LYS A 1 87 ? -9.076 -7.682 11.820 1.00 95.25 87 LYS A O 1
ATOM 713 N N . LEU A 1 88 ? -8.576 -5.968 10.444 1.00 95.25 88 LEU A N 1
ATOM 714 C CA . LEU A 1 88 ? -9.324 -4.945 11.189 1.00 95.25 88 LEU A CA 1
ATOM 715 C C . LEU A 1 88 ? -10.793 -5.348 11.334 1.00 95.25 88 LEU A C 1
ATOM 717 O O . LEU A 1 88 ? -11.306 -5.393 12.447 1.00 95.25 88 LEU A O 1
ATOM 721 N N . PHE A 1 89 ? -11.448 -5.714 10.230 1.00 91.31 89 PHE A N 1
ATOM 722 C CA . PHE A 1 89 ? -12.855 -6.124 10.233 1.00 91.31 89 PHE A CA 1
ATOM 723 C C . PHE A 1 89 ? -13.133 -7.374 11.072 1.00 91.31 89 PHE A C 1
ATOM 725 O O . PHE A 1 89 ? -14.216 -7.490 11.643 1.00 91.31 89 PHE A O 1
ATOM 732 N N . LYS A 1 90 ? -12.175 -8.303 11.149 1.00 89.88 90 LYS A N 1
ATOM 733 C CA . LYS A 1 90 ? -12.282 -9.507 11.982 1.00 89.88 90 LYS A CA 1
ATOM 734 C C . LYS A 1 90 ? -12.122 -9.202 13.475 1.00 89.88 90 LYS A C 1
ATOM 736 O O . LYS A 1 90 ? -12.709 -9.892 14.302 1.00 89.88 90 LYS A O 1
ATOM 741 N N . THR A 1 91 ? -11.303 -8.212 13.817 1.00 89.75 91 THR A N 1
ATOM 742 C CA . THR A 1 91 ? -10.965 -7.861 15.203 1.00 89.75 91 THR A CA 1
ATOM 743 C C . THR A 1 91 ? -11.876 -6.782 15.791 1.00 89.75 91 THR A C 1
ATOM 745 O O . THR A 1 91 ? -12.043 -6.737 17.008 1.00 89.75 91 THR A O 1
ATOM 748 N N . LEU A 1 92 ? -12.466 -5.914 14.966 1.00 89.75 92 LEU A N 1
ATOM 749 C CA . LEU A 1 92 ? -13.275 -4.799 15.445 1.00 89.75 92 LEU A CA 1
ATOM 750 C C . LEU A 1 92 ? -14.557 -5.293 16.122 1.00 89.75 92 LEU A C 1
ATOM 752 O O . LEU A 1 92 ? -15.454 -5.833 15.474 1.00 89.75 92 LEU A O 1
ATOM 756 N N . ASN A 1 93 ? -14.677 -5.008 17.416 1.00 86.75 93 ASN A N 1
ATOM 757 C CA . ASN A 1 93 ? -15.939 -5.118 18.122 1.00 86.75 93 ASN A CA 1
ATOM 758 C C . ASN A 1 93 ? -16.656 -3.765 18.110 1.00 86.75 93 ASN A C 1
ATOM 760 O O . ASN A 1 93 ? -16.235 -2.827 18.776 1.00 86.75 93 ASN A O 1
ATOM 764 N N . ILE A 1 94 ? -17.769 -3.664 17.387 1.00 81.94 94 ILE A N 1
ATOM 765 C CA . ILE A 1 94 ? -18.471 -2.386 17.227 1.00 81.94 94 ILE A CA 1
ATOM 766 C C . ILE A 1 94 ? -19.151 -1.924 18.530 1.00 81.94 94 ILE A C 1
ATOM 768 O O . ILE A 1 94 ? -19.474 -0.748 18.659 1.00 81.94 94 ILE A O 1
ATOM 772 N N . THR A 1 95 ? -19.352 -2.806 19.518 1.00 83.31 95 THR A N 1
ATOM 773 C CA . THR A 1 95 ? -19.876 -2.391 20.833 1.00 83.31 95 THR A CA 1
ATOM 774 C C . THR A 1 95 ? -18.807 -1.758 21.723 1.00 83.31 95 THR A C 1
ATOM 776 O O . THR A 1 95 ? -19.145 -0.918 22.547 1.00 83.31 95 THR A O 1
ATOM 779 N N . LYS A 1 96 ? -17.532 -2.139 21.557 1.00 86.44 96 LYS A N 1
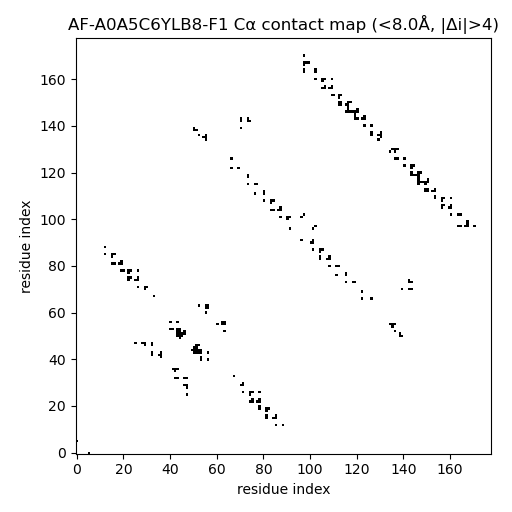ATOM 780 C CA . LYS A 1 96 ? -16.373 -1.560 22.262 1.00 86.44 96 LYS A CA 1
ATOM 781 C C . LYS A 1 96 ? -15.227 -1.358 21.251 1.00 86.44 96 LYS A C 1
ATOM 783 O O . LYS A 1 96 ? -14.294 -2.162 21.215 1.00 86.44 96 LYS A O 1
ATOM 788 N N . PRO A 1 97 ? -15.332 -0.346 20.364 1.00 86.69 97 PRO A N 1
ATOM 789 C CA . PRO A 1 97 ? -14.447 -0.206 19.204 1.00 86.69 97 PRO A CA 1
ATOM 790 C C . PRO A 1 97 ? -13.031 0.244 19.578 1.00 86.69 97 PRO A C 1
ATOM 792 O O . PRO A 1 97 ? -12.075 -0.092 18.876 1.00 86.69 97 PRO A O 1
ATOM 795 N N . PHE A 1 98 ? -12.878 0.965 20.691 1.00 91.88 98 PHE A N 1
ATOM 796 C CA . PHE A 1 98 ? -11.594 1.455 21.176 1.00 91.88 98 PHE A CA 1
ATOM 797 C C . PHE A 1 98 ? -10.888 0.364 21.981 1.00 91.88 98 PHE A C 1
ATOM 799 O O . PHE A 1 98 ? -11.164 0.141 23.159 1.00 91.88 98 PHE A O 1
ATOM 806 N N . SER A 1 99 ? -9.983 -0.345 21.310 1.00 92.94 99 SER A N 1
ATOM 807 C CA . SER A 1 99 ? -9.099 -1.333 21.927 1.00 92.94 99 SER A CA 1
ATOM 808 C C . SER A 1 99 ? -7.691 -1.214 21.358 1.00 92.94 99 SER A C 1
ATOM 810 O O . SER A 1 99 ? -7.519 -0.874 20.184 1.00 92.94 99 SER A O 1
ATOM 812 N N . GLU A 1 100 ? -6.688 -1.557 22.167 1.00 93.06 100 GLU A N 1
ATOM 813 C CA . GLU A 1 100 ? -5.274 -1.525 21.765 1.00 93.06 100 GLU A CA 1
ATOM 814 C C . GLU A 1 100 ? -5.008 -2.334 20.489 1.00 93.06 100 GLU A C 1
ATOM 816 O O . GLU A 1 100 ? -4.281 -1.900 19.598 1.00 93.06 100 GLU A O 1
ATOM 821 N N . ASN A 1 101 ? -5.668 -3.487 20.337 1.00 93.88 101 ASN A N 1
ATOM 822 C CA . ASN A 1 101 ? -5.507 -4.329 19.153 1.00 93.88 101 ASN A CA 1
ATOM 823 C C . ASN A 1 101 ? -6.038 -3.638 17.883 1.00 93.88 101 ASN A C 1
ATOM 825 O O . ASN A 1 101 ? -5.375 -3.639 16.847 1.00 93.88 101 ASN A O 1
ATOM 829 N N . VAL A 1 102 ? -7.213 -3.003 17.964 1.00 95.56 102 VAL A N 1
ATOM 830 C CA . VAL A 1 102 ? -7.797 -2.251 16.842 1.00 95.56 102 VAL A CA 1
ATOM 831 C C . VAL A 1 102 ? -6.938 -1.031 16.502 1.00 95.56 102 VAL A C 1
ATOM 833 O O . VAL A 1 102 ? -6.612 -0.832 15.333 1.00 95.56 102 VAL A O 1
ATOM 836 N N . SER A 1 103 ? -6.505 -0.265 17.507 1.00 96.00 103 SER A N 1
ATOM 837 C CA . SER A 1 103 ? -5.616 0.893 17.328 1.00 96.00 103 SER A CA 1
ATOM 838 C C . SER A 1 103 ? -4.285 0.503 16.676 1.00 96.00 103 SER A C 1
ATOM 840 O O . SER A 1 103 ? -3.839 1.139 15.717 1.00 96.00 103 SER A O 1
ATOM 842 N N . GLY A 1 104 ? -3.688 -0.611 17.109 1.00 96.56 104 GLY A N 1
ATOM 843 C CA . GLY A 1 104 ? -2.477 -1.156 16.501 1.00 96.56 104 GLY A CA 1
ATOM 844 C C . GLY A 1 104 ? -2.670 -1.576 15.039 1.00 96.56 104 GLY A C 1
ATOM 845 O O . GLY A 1 104 ? -1.774 -1.375 14.218 1.00 96.56 104 GLY A O 1
ATOM 846 N N . ILE A 1 105 ? -3.834 -2.129 14.676 1.00 97.25 105 ILE A N 1
ATOM 847 C CA . ILE A 1 105 ? -4.151 -2.465 13.278 1.00 97.25 105 ILE A CA 1
ATOM 848 C C . ILE A 1 105 ? -4.346 -1.195 12.436 1.00 97.25 105 ILE A C 1
ATOM 850 O O . ILE A 1 105 ? -3.784 -1.120 11.345 1.00 97.25 105 ILE A O 1
ATOM 854 N N . ILE A 1 106 ? -5.076 -0.192 12.935 1.00 97.12 106 ILE A N 1
ATOM 855 C CA . ILE A 1 106 ? -5.263 1.099 12.246 1.00 97.12 106 ILE A CA 1
ATOM 856 C C . ILE A 1 106 ? -3.911 1.774 12.010 1.00 97.12 106 ILE A C 1
ATOM 858 O O . ILE A 1 106 ? -3.617 2.181 10.893 1.00 97.12 106 ILE A O 1
ATOM 862 N N . THR A 1 107 ? -3.047 1.799 13.023 1.00 97.06 107 THR A N 1
ATOM 863 C CA . THR A 1 107 ? -1.693 2.358 12.920 1.00 97.06 107 THR A CA 1
ATOM 864 C C . THR A 1 107 ? -0.869 1.653 11.836 1.00 97.06 107 THR A C 1
ATOM 866 O O . THR A 1 107 ? -0.199 2.306 11.038 1.00 97.06 107 THR A O 1
ATOM 869 N N . LYS A 1 108 ? -0.952 0.317 11.744 1.00 97.94 108 LYS A N 1
ATOM 870 C CA . LYS A 1 108 ? -0.313 -0.442 10.655 1.00 97.94 108 LYS A CA 1
ATOM 871 C C . LYS A 1 108 ? -0.869 -0.046 9.291 1.00 97.94 108 LYS A C 1
ATOM 873 O O . LYS A 1 108 ? -0.082 0.174 8.378 1.00 97.94 108 LYS A O 1
ATOM 878 N N . ILE A 1 109 ? -2.193 0.060 9.155 1.00 98.12 109 ILE A N 1
ATOM 879 C CA . ILE A 1 109 ? -2.849 0.511 7.918 1.00 98.12 109 ILE A CA 1
ATOM 880 C C . ILE A 1 109 ? -2.294 1.879 7.497 1.00 98.12 109 ILE A C 1
ATOM 882 O O . ILE A 1 109 ? -1.857 2.008 6.357 1.00 98.12 109 ILE A O 1
ATOM 886 N N . THR A 1 110 ? -2.199 2.839 8.423 1.00 98.00 110 THR A N 1
ATOM 887 C CA . THR A 1 110 ? -1.621 4.173 8.182 1.00 98.00 110 THR A CA 1
ATOM 888 C C . THR A 1 110 ? -0.178 4.113 7.677 1.00 98.00 110 THR A C 1
ATOM 890 O O . THR A 1 110 ? 0.179 4.795 6.716 1.00 98.00 110 THR A O 1
ATOM 893 N N . TYR A 1 111 ? 0.675 3.287 8.291 1.00 97.81 111 TYR A N 1
ATOM 894 C CA . TYR A 1 111 ? 2.061 3.157 7.839 1.00 97.81 111 TYR A CA 1
ATOM 895 C C . TYR A 1 111 ? 2.167 2.496 6.463 1.00 97.81 111 TYR A C 1
ATOM 897 O O . TYR A 1 111 ? 2.954 2.955 5.639 1.00 97.81 111 TYR A O 1
ATOM 905 N N . TYR A 1 112 ? 1.355 1.476 6.169 1.00 97.94 112 TYR A N 1
ATOM 906 C CA . TYR A 1 112 ? 1.354 0.853 4.844 1.00 97.94 112 TYR A CA 1
ATOM 907 C C . TYR A 1 112 ? 0.843 1.799 3.755 1.00 97.94 112 TYR A C 1
ATOM 909 O O . TYR A 1 112 ? 1.434 1.832 2.676 1.00 97.94 112 TYR A O 1
ATOM 917 N N . THR A 1 113 ? -0.193 2.607 4.017 1.00 97.81 113 THR A N 1
ATOM 918 C CA . THR A 1 113 ? -0.634 3.628 3.050 1.00 97.81 113 THR A CA 1
ATOM 919 C C . THR A 1 113 ? 0.444 4.678 2.811 1.00 97.81 113 THR A C 1
ATOM 921 O O . THR A 1 113 ? 0.660 5.059 1.661 1.00 97.81 113 THR A O 1
ATOM 924 N N . LEU A 1 114 ? 1.176 5.081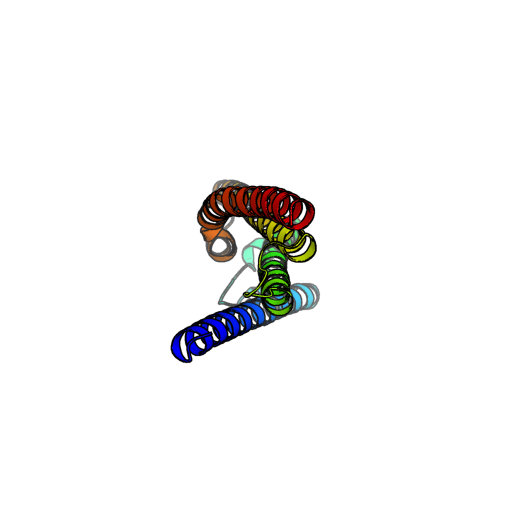 3.857 1.00 98.00 114 LEU A N 1
ATOM 925 C CA . LEU A 1 114 ? 2.299 6.009 3.724 1.00 98.00 114 LEU A CA 1
ATOM 926 C C . LEU A 1 114 ? 3.418 5.402 2.871 1.00 98.00 114 LEU A C 1
ATOM 928 O O . LEU A 1 114 ? 3.930 6.057 1.967 1.00 98.00 114 LEU A O 1
ATOM 932 N N . SER A 1 115 ? 3.782 4.142 3.130 1.00 97.62 115 SER A N 1
ATOM 933 C CA . SER A 1 115 ? 4.797 3.435 2.345 1.00 97.62 115 SER A CA 1
ATOM 934 C C . SER A 1 115 ? 4.404 3.334 0.873 1.00 97.62 115 SER A C 1
ATOM 936 O O . SER A 1 115 ? 5.235 3.605 0.012 1.00 97.62 115 SER A O 1
ATOM 938 N N . ILE A 1 116 ? 3.141 3.006 0.571 1.00 97.56 116 ILE A N 1
ATOM 939 C CA . ILE A 1 116 ? 2.639 2.969 -0.810 1.00 97.56 116 ILE A CA 1
ATOM 940 C C . ILE A 1 116 ? 2.760 4.348 -1.459 1.00 97.56 116 ILE A C 1
ATOM 942 O O . ILE A 1 116 ? 3.248 4.430 -2.584 1.00 97.56 116 ILE A O 1
ATOM 946 N N . ALA A 1 117 ? 2.370 5.419 -0.764 1.00 97.38 117 ALA A N 1
ATOM 947 C CA . ALA A 1 117 ? 2.469 6.781 -1.281 1.00 97.38 117 ALA A CA 1
ATOM 948 C C . ALA A 1 117 ? 3.918 7.161 -1.624 1.00 97.38 117 ALA A C 1
ATOM 950 O O . ALA A 1 117 ? 4.196 7.572 -2.748 1.00 97.38 117 ALA A O 1
ATOM 951 N N . ILE A 1 118 ? 4.848 6.962 -0.684 1.00 97.06 118 ILE A N 1
ATOM 952 C CA . ILE A 1 118 ? 6.267 7.299 -0.867 1.00 97.06 118 ILE A CA 1
ATOM 9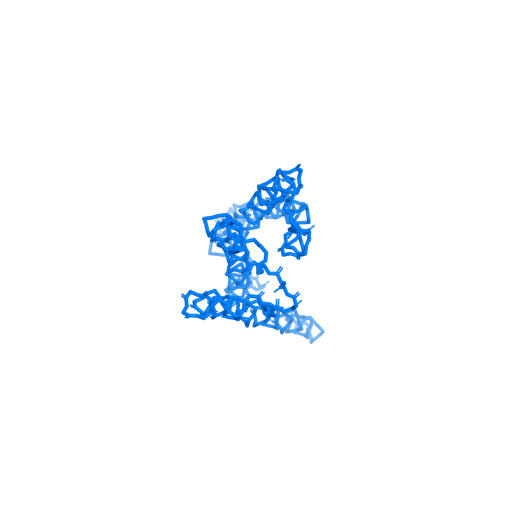53 C C . ILE A 1 118 ? 6.865 6.494 -2.021 1.00 97.06 118 ILE A C 1
ATOM 955 O O . ILE A 1 118 ? 7.473 7.071 -2.919 1.00 97.06 118 ILE A O 1
ATOM 959 N N . ILE A 1 119 ? 6.670 5.172 -2.031 1.00 96.62 119 ILE A N 1
ATOM 960 C CA . ILE A 1 119 ? 7.230 4.304 -3.074 1.00 96.62 119 ILE A CA 1
ATOM 961 C C . ILE A 1 119 ? 6.632 4.650 -4.442 1.00 96.62 119 ILE A C 1
ATOM 963 O O . ILE A 1 119 ? 7.357 4.642 -5.430 1.00 96.62 119 ILE A O 1
ATOM 967 N N . SER A 1 120 ? 5.346 5.008 -4.507 1.00 96.06 120 SER A N 1
ATOM 968 C CA . SER A 1 120 ? 4.689 5.427 -5.752 1.00 96.06 120 SER A CA 1
ATOM 969 C C . SER A 1 120 ? 5.266 6.736 -6.298 1.00 96.06 120 SER A C 1
ATOM 971 O O . SER A 1 120 ? 5.546 6.824 -7.488 1.00 96.06 120 SER A O 1
ATOM 973 N N . ILE A 1 121 ? 5.505 7.731 -5.436 1.00 94.94 121 ILE A N 1
ATOM 974 C CA . ILE A 1 121 ? 6.122 9.010 -5.829 1.00 94.94 121 ILE A CA 1
ATOM 975 C C . ILE A 1 121 ? 7.560 8.786 -6.313 1.00 94.94 121 ILE A C 1
ATOM 977 O O . ILE A 1 121 ? 7.950 9.305 -7.355 1.00 94.94 121 ILE A O 1
ATOM 981 N N . VAL A 1 122 ? 8.337 7.970 -5.595 1.00 95.12 122 VAL A N 1
ATOM 982 C CA . VAL A 1 122 ? 9.708 7.620 -5.997 1.00 95.12 122 VAL A CA 1
ATOM 983 C C . VAL A 1 122 ? 9.717 6.860 -7.327 1.00 95.12 122 VAL A C 1
ATOM 985 O O . VAL A 1 122 ? 10.545 7.148 -8.187 1.00 95.12 122 VAL A O 1
ATOM 988 N N . ALA A 1 123 ? 8.798 5.913 -7.527 1.00 94.56 123 ALA A N 1
ATOM 989 C CA . ALA A 1 123 ? 8.682 5.172 -8.781 1.00 94.56 123 ALA A CA 1
ATOM 990 C C . ALA A 1 123 ? 8.324 6.088 -9.960 1.00 94.56 123 ALA A C 1
ATOM 992 O O . ALA A 1 123 ? 8.920 5.955 -11.030 1.00 94.56 123 ALA A O 1
ATOM 993 N N . GLN A 1 124 ? 7.414 7.044 -9.747 1.00 93.25 124 GLN A N 1
ATOM 994 C CA . GLN A 1 124 ? 7.053 8.051 -10.743 1.00 93.25 124 GLN A CA 1
ATOM 995 C C . GLN A 1 124 ? 8.261 8.907 -11.139 1.00 93.25 124 GLN A C 1
ATOM 997 O O . GLN A 1 124 ? 8.510 9.091 -12.327 1.00 93.25 124 GLN A O 1
ATOM 1002 N N . GLU A 1 125 ? 9.044 9.372 -10.166 1.00 92.56 125 GLU A N 1
ATOM 1003 C CA . GLU A 1 125 ? 10.250 10.167 -10.422 1.00 92.56 125 GLU A CA 1
ATOM 1004 C C . GLU A 1 125 ? 11.301 9.368 -11.212 1.00 92.56 125 GLU A C 1
ATOM 1006 O O . GLU A 1 125 ? 11.831 9.842 -12.217 1.00 92.56 125 GLU A O 1
ATOM 1011 N N . ILE A 1 126 ? 11.552 8.111 -10.822 1.00 92.12 126 ILE A N 1
ATOM 1012 C CA . ILE A 1 126 ? 12.467 7.214 -11.546 1.00 92.12 126 ILE A CA 1
ATOM 1013 C C . ILE A 1 126 ? 12.018 7.040 -13.001 1.00 92.12 126 ILE A C 1
ATOM 1015 O O . ILE A 1 126 ? 12.840 7.112 -13.915 1.00 92.12 126 ILE A O 1
ATOM 1019 N N . VAL A 1 127 ? 10.725 6.803 -13.231 1.00 90.25 127 VAL A N 1
ATOM 1020 C CA . VAL A 1 127 ? 10.189 6.591 -14.579 1.00 90.25 127 VAL A CA 1
ATOM 1021 C C . VAL A 1 127 ? 10.176 7.870 -15.407 1.00 90.25 127 VAL A C 1
ATOM 1023 O O . VAL A 1 127 ? 10.505 7.795 -16.590 1.00 90.25 127 VAL A O 1
ATOM 1026 N N . SER A 1 128 ? 9.934 9.035 -14.803 1.00 90.38 128 SER A N 1
ATOM 1027 C CA . SER A 1 128 ? 10.076 10.330 -15.480 1.00 90.38 128 SER A CA 1
ATOM 1028 C C . SER A 1 128 ? 11.504 10.527 -15.992 1.00 90.38 128 SER A C 1
ATOM 1030 O O . SER A 1 128 ? 11.712 10.763 -17.179 1.00 90.38 128 SER A O 1
ATOM 1032 N N . GLN A 1 129 ? 12.511 10.296 -15.143 1.00 90.62 129 GLN A N 1
ATOM 1033 C CA . GLN A 1 129 ? 13.920 10.414 -15.539 1.00 90.62 129 GLN A CA 1
ATOM 1034 C C . GLN A 1 129 ? 14.337 9.400 -16.613 1.00 90.62 129 GLN A C 1
ATOM 1036 O O . GLN A 1 129 ? 15.263 9.649 -17.386 1.00 90.62 129 GLN A O 1
ATOM 1041 N N . LEU A 1 130 ? 13.705 8.223 -16.651 1.00 88.88 130 LEU A N 1
ATOM 1042 C CA . LEU A 1 130 ? 13.907 7.251 -17.726 1.00 88.88 130 LEU A CA 1
ATOM 1043 C C . LEU A 1 130 ? 13.234 7.714 -19.023 1.00 88.88 130 LEU A C 1
ATOM 1045 O O . LEU A 1 130 ? 13.834 7.600 -20.090 1.00 88.88 130 LEU A O 1
ATOM 1049 N N . SER A 1 131 ? 12.033 8.280 -18.940 1.00 88.12 131 SER A N 1
ATOM 1050 C CA . SER A 1 131 ? 11.340 8.859 -20.091 1.00 88.12 131 SER A CA 1
ATOM 1051 C C . SER A 1 131 ? 12.167 9.978 -20.734 1.00 88.12 131 SER A C 1
ATOM 1053 O O . SER A 1 131 ? 12.396 9.949 -21.943 1.00 88.12 131 SER A O 1
ATOM 1055 N N . ASP A 1 132 ? 12.738 10.879 -19.928 1.00 88.31 132 ASP A N 1
ATOM 1056 C CA . ASP A 1 132 ? 13.610 11.971 -20.396 1.00 88.31 132 ASP A CA 1
ATOM 1057 C C . ASP A 1 132 ? 14.878 11.465 -21.106 1.00 88.31 132 ASP A C 1
ATOM 1059 O O . ASP A 1 132 ? 15.437 12.132 -21.976 1.00 88.31 132 ASP A O 1
ATOM 1063 N N . LYS A 1 133 ? 15.325 10.248 -20.775 1.00 86.81 133 LYS A N 1
ATOM 1064 C CA . LYS A 1 133 ? 16.459 9.563 -21.422 1.00 86.81 133 LYS A CA 1
ATOM 1065 C C . LYS A 1 133 ? 16.062 8.792 -22.690 1.00 86.81 133 LYS A C 1
ATOM 1067 O O . LYS A 1 133 ? 16.896 8.078 -23.249 1.00 86.81 133 LYS A O 1
ATOM 1072 N N . GLY A 1 134 ? 14.813 8.903 -23.148 1.00 83.19 134 GLY A N 1
ATOM 1073 C CA . GLY A 1 134 ? 14.318 8.262 -24.369 1.00 83.19 134 GLY A CA 1
ATOM 1074 C C . GLY A 1 134 ? 13.912 6.792 -24.198 1.00 83.19 134 GLY A C 1
ATOM 1075 O O . GLY A 1 134 ? 13.956 6.019 -25.165 1.00 83.19 134 GLY A O 1
ATOM 1076 N N . TYR A 1 135 ? 13.558 6.372 -22.979 1.00 83.56 135 TYR A N 1
ATOM 1077 C CA . TYR A 1 135 ? 12.930 5.070 -22.738 1.00 83.56 135 TYR A CA 1
ATOM 1078 C C . TYR A 1 135 ? 11.404 5.178 -22.838 1.00 83.56 135 TYR A C 1
ATOM 1080 O O . TYR A 1 135 ? 10.797 6.071 -22.257 1.00 83.56 135 TYR A O 1
ATOM 1088 N N . ASN A 1 136 ? 10.764 4.232 -23.528 1.00 81.12 136 ASN A N 1
ATOM 1089 C CA . ASN A 1 136 ? 9.308 4.161 -23.609 1.00 81.12 136 ASN A CA 1
ATOM 1090 C C . ASN A 1 136 ? 8.739 3.445 -22.369 1.00 81.12 136 ASN A C 1
ATOM 1092 O O . ASN A 1 136 ? 8.623 2.222 -22.342 1.00 81.12 136 ASN A O 1
ATOM 1096 N N . VAL A 1 137 ? 8.463 4.209 -21.307 1.00 81.19 137 VAL A N 1
ATOM 1097 C CA . VAL A 1 137 ? 8.031 3.689 -19.990 1.00 81.19 137 VAL A CA 1
ATOM 1098 C C . VAL A 1 137 ? 6.701 4.272 -19.492 1.00 81.19 137 VAL A C 1
ATOM 1100 O O . VAL A 1 137 ? 6.258 3.937 -18.395 1.00 81.19 137 VAL A O 1
ATOM 1103 N N . GLY A 1 138 ? 6.011 5.078 -20.306 1.00 74.44 138 GLY A N 1
ATOM 1104 C CA . GLY A 1 138 ? 4.765 5.750 -19.906 1.00 74.44 138 GLY A CA 1
ATOM 1105 C C . GLY A 1 138 ? 3.624 4.793 -19.533 1.00 74.44 138 GLY A C 1
ATOM 1106 O O . GLY A 1 138 ? 2.818 5.086 -18.657 1.00 74.44 138 GLY A O 1
ATOM 1107 N N . ILE A 1 139 ? 3.588 3.587 -20.113 1.00 80.50 139 ILE A N 1
ATOM 1108 C CA . ILE A 1 139 ? 2.564 2.579 -19.787 1.00 80.50 139 ILE A CA 1
ATOM 1109 C C . ILE A 1 139 ? 2.647 2.071 -18.336 1.00 80.50 139 ILE A C 1
ATOM 1111 O O . ILE A 1 139 ? 1.678 1.512 -17.816 1.00 80.50 139 ILE A O 1
ATOM 1115 N N . VAL A 1 140 ? 3.790 2.260 -17.669 1.00 85.19 140 VAL A N 1
ATOM 1116 C CA . VAL A 1 140 ? 4.010 1.791 -16.298 1.00 85.19 140 VAL A CA 1
ATOM 1117 C C . VAL A 1 140 ? 3.372 2.721 -15.260 1.00 85.19 140 VAL A C 1
ATOM 1119 O O . VAL A 1 140 ? 3.020 2.275 -14.168 1.00 85.19 140 VAL A O 1
ATOM 1122 N N . GLU A 1 141 ? 3.112 3.982 -15.608 1.00 84.12 141 GLU A N 1
ATOM 1123 C CA . GLU A 1 141 ? 2.565 4.972 -14.670 1.00 84.12 141 GLU A CA 1
ATOM 1124 C C . GLU A 1 141 ? 1.231 4.546 -14.047 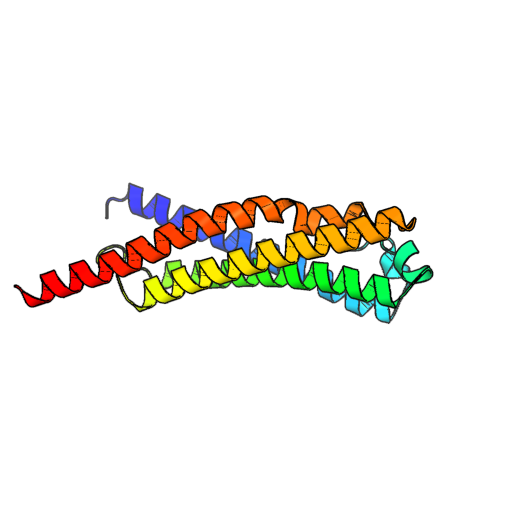1.00 84.12 141 GLU A C 1
ATOM 1126 O O . GLU A 1 141 ? 0.944 4.834 -12.886 1.00 84.12 141 GLU A O 1
ATOM 1131 N N . ARG A 1 142 ? 0.434 3.754 -14.770 1.00 86.88 142 ARG A N 1
ATOM 1132 C CA . ARG A 1 142 ? -0.854 3.228 -14.292 1.00 86.88 142 ARG A CA 1
ATOM 1133 C C . ARG A 1 142 ? -0.777 2.399 -13.005 1.00 86.88 142 ARG A C 1
ATOM 1135 O O . ARG A 1 142 ? -1.804 2.187 -12.371 1.00 86.88 142 ARG A O 1
ATOM 1142 N N . TYR A 1 143 ? 0.393 1.868 -12.641 1.00 87.75 143 TYR A N 1
ATOM 1143 C CA . TYR A 1 143 ? 0.540 1.050 -11.432 1.00 87.75 143 TYR A CA 1
ATOM 1144 C C . TYR A 1 143 ? 0.689 1.894 -10.155 1.00 87.75 143 TYR A C 1
ATOM 1146 O O . TYR A 1 143 ? 0.465 1.372 -9.056 1.00 87.75 143 TYR A O 1
ATOM 1154 N N . TRP A 1 144 ? 1.024 3.181 -10.297 1.00 89.94 144 TRP A N 1
ATOM 1155 C CA . TRP A 1 144 ? 1.334 4.091 -9.190 1.00 89.94 144 TRP A CA 1
ATOM 1156 C C . TRP A 1 144 ? 0.793 5.522 -9.361 1.00 89.94 144 TRP A C 1
ATOM 1158 O O . TRP A 1 144 ? 1.093 6.392 -8.542 1.00 89.94 144 TRP A O 1
ATOM 1168 N N . ASN A 1 145 ? -0.038 5.779 -10.377 1.00 89.62 145 ASN A N 1
ATOM 1169 C CA . ASN A 1 145 ? -0.694 7.078 -10.594 1.00 89.62 145 ASN A CA 1
ATOM 1170 C C . ASN A 1 145 ? -1.596 7.518 -9.423 1.00 89.62 145 ASN A C 1
ATOM 1172 O O . ASN A 1 145 ? -1.932 8.691 -9.286 1.00 89.62 145 ASN A O 1
ATOM 1176 N N . ASP A 1 146 ? -1.958 6.583 -8.549 1.00 91.06 146 ASP A N 1
ATOM 1177 C CA . ASP A 1 146 ? -2.750 6.785 -7.346 1.00 91.06 146 ASP A CA 1
ATOM 1178 C C . ASP A 1 146 ? -1.901 7.151 -6.114 1.00 91.06 146 ASP A C 1
ATOM 1180 O O . ASP A 1 146 ? -2.448 7.331 -5.025 1.00 91.06 146 ASP A O 1
ATOM 1184 N N . GLY A 1 147 ? -0.581 7.332 -6.259 1.00 90.50 147 GLY A N 1
ATOM 1185 C CA . GLY A 1 147 ? 0.327 7.683 -5.161 1.00 90.50 147 GLY A CA 1
ATOM 1186 C C . GLY A 1 147 ? -0.107 8.922 -4.365 1.00 90.50 147 GLY A C 1
ATOM 1187 O O . GLY A 1 147 ? -0.087 8.906 -3.133 1.00 90.50 147 GLY A O 1
ATOM 1188 N N . GLY A 1 148 ? -0.595 9.964 -5.047 1.00 92.56 148 GLY A N 1
ATOM 1189 C CA . GLY A 1 148 ? -1.147 11.159 -4.397 1.00 92.56 148 GLY A CA 1
ATOM 1190 C C . GLY A 1 148 ? -2.414 10.877 -3.578 1.00 92.56 148 GLY A C 1
ATOM 1191 O O . GLY A 1 148 ? -2.584 11.425 -2.488 1.00 92.56 148 GLY A O 1
ATOM 1192 N N . ALA A 1 149 ? -3.272 9.963 -4.041 1.00 95.38 149 ALA A N 1
ATOM 1193 C CA . ALA A 1 149 ? -4.456 9.543 -3.294 1.00 95.38 149 ALA A CA 1
ATOM 1194 C C . ALA A 1 149 ? -4.073 8.772 -2.020 1.00 95.38 149 ALA A C 1
ATOM 1196 O O . ALA A 1 149 ? -4.667 8.998 -0.965 1.00 95.38 149 ALA A O 1
ATOM 1197 N N . TYR A 1 150 ? -3.038 7.925 -2.075 1.00 96.06 150 TYR A N 1
ATOM 1198 C CA . TYR A 1 150 ? -2.494 7.264 -0.882 1.00 96.06 150 TYR A CA 1
ATOM 1199 C C . TYR A 1 150 ? -1.845 8.248 0.097 1.00 96.06 150 TYR A C 1
ATOM 1201 O O . TYR A 1 150 ? -1.949 8.052 1.311 1.00 96.06 150 TYR A O 1
ATOM 1209 N N . LEU A 1 151 ? -1.219 9.321 -0.396 1.00 96.44 151 LEU A N 1
ATOM 1210 C CA . LEU A 1 151 ? -0.663 10.371 0.458 1.00 96.44 151 LEU A CA 1
ATOM 1211 C C . LEU A 1 151 ? -1.773 11.100 1.230 1.00 96.44 151 LEU A C 1
ATOM 1213 O O . LEU A 1 151 ? -1.690 11.242 2.450 1.00 96.44 151 LEU A O 1
ATOM 1217 N N . LEU A 1 152 ? -2.852 11.487 0.542 1.00 96.94 152 LEU A N 1
ATOM 1218 C CA . LEU A 1 152 ? -4.019 12.103 1.178 1.00 96.94 152 LEU A CA 1
ATOM 1219 C C . LEU A 1 152 ? -4.690 11.148 2.178 1.00 96.94 152 LEU A C 1
ATOM 1221 O O . LEU A 1 152 ? -4.983 11.535 3.310 1.00 96.94 152 LEU A O 1
ATOM 1225 N N . MET A 1 153 ? -4.885 9.886 1.785 1.00 96.50 153 MET A N 1
ATOM 1226 C CA . MET A 1 153 ? -5.439 8.843 2.652 1.00 96.50 153 MET A CA 1
ATOM 1227 C C . MET A 1 153 ? -4.613 8.684 3.932 1.00 96.50 153 MET A C 1
ATOM 1229 O O . MET A 1 153 ? -5.166 8.549 5.019 1.00 96.50 153 MET A O 1
ATOM 1233 N N . THR A 1 154 ? -3.289 8.757 3.817 1.00 97.38 154 THR A N 1
ATOM 1234 C CA . THR A 1 154 ? -2.379 8.668 4.959 1.00 97.38 154 THR A CA 1
ATOM 1235 C C . THR A 1 154 ? -2.614 9.791 5.967 1.00 97.38 154 THR A C 1
ATOM 1237 O O . THR A 1 154 ? -2.688 9.518 7.163 1.00 97.38 154 THR A O 1
ATOM 1240 N N . ALA A 1 155 ? -2.793 11.036 5.513 1.00 97.31 155 ALA A N 1
ATOM 1241 C CA . ALA A 1 155 ? -3.084 12.160 6.405 1.00 97.31 155 ALA A CA 1
ATOM 1242 C C . ALA A 1 155 ? -4.393 11.945 7.189 1.00 97.31 155 ALA A C 1
ATOM 1244 O O . ALA A 1 155 ? -4.434 12.128 8.407 1.00 97.31 155 ALA A O 1
ATOM 1245 N N . ILE A 1 156 ? -5.442 11.476 6.506 1.00 98.06 156 ILE A N 1
ATOM 1246 C CA . ILE A 1 156 ? -6.738 11.160 7.126 1.00 98.06 156 ILE A CA 1
ATOM 1247 C C . ILE A 1 156 ? -6.588 10.014 8.138 1.00 98.06 156 ILE A C 1
ATOM 1249 O O . ILE A 1 156 ? -7.091 10.092 9.259 1.00 98.06 156 ILE A O 1
ATOM 1253 N N . LEU A 1 157 ? -5.861 8.956 7.777 1.00 97.69 157 LEU A N 1
ATOM 1254 C CA . LEU A 1 157 ? -5.641 7.800 8.644 1.00 97.69 157 LEU A CA 1
ATOM 1255 C C . LEU A 1 157 ? -4.785 8.122 9.873 1.00 97.69 157 LEU A C 1
ATOM 1257 O O . LEU A 1 157 ? -5.012 7.532 10.927 1.00 97.69 157 LEU A O 1
ATOM 1261 N N . PHE A 1 158 ? -3.848 9.071 9.791 1.00 97.25 158 PHE A N 1
ATOM 1262 C CA . PHE A 1 158 ? -3.136 9.570 10.971 1.00 97.25 158 PHE A CA 1
ATOM 1263 C C . PHE A 1 158 ? -4.082 10.260 11.955 1.00 97.25 158 PHE A C 1
ATOM 1265 O O . PHE A 1 158 ? -4.011 9.986 13.154 1.00 97.25 158 PHE A O 1
ATOM 1272 N N . ALA A 1 159 ? -5.002 11.093 11.461 1.00 97.81 159 ALA A N 1
ATOM 1273 C CA . ALA A 1 159 ? -6.022 11.706 12.307 1.00 97.81 159 ALA A CA 1
ATOM 1274 C C . ALA A 1 159 ? -6.909 10.638 12.971 1.00 97.81 159 ALA A C 1
ATOM 1276 O O . ALA A 1 159 ? -7.139 10.689 14.178 1.00 97.81 159 ALA A O 1
ATOM 1277 N N . ILE A 1 160 ? -7.338 9.618 12.218 1.00 96.69 160 ILE A N 1
ATOM 1278 C CA . ILE A 1 160 ? -8.125 8.499 12.760 1.00 96.69 160 ILE A CA 1
ATOM 127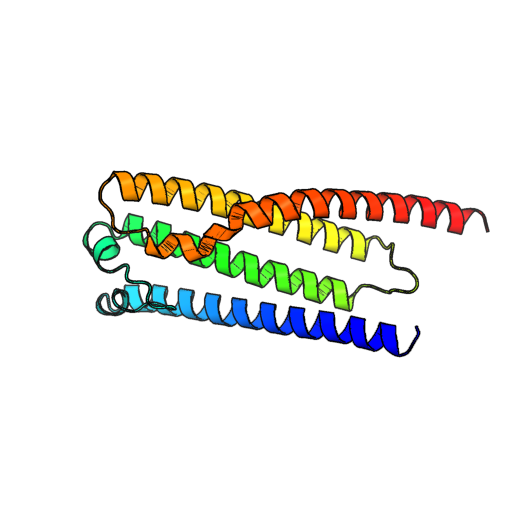9 C C . ILE A 1 160 ? -7.328 7.717 13.814 1.00 96.69 160 ILE A C 1
ATOM 1281 O O . ILE A 1 160 ? -7.858 7.433 14.886 1.00 96.69 160 ILE A O 1
ATOM 1285 N N . ALA A 1 161 ? -6.058 7.395 13.557 1.00 95.88 161 ALA A N 1
ATOM 1286 C CA . ALA A 1 161 ? -5.202 6.697 14.516 1.00 95.88 161 ALA A CA 1
ATOM 1287 C C . ALA A 1 161 ? -5.041 7.496 15.822 1.00 95.88 161 ALA A C 1
ATOM 1289 O O . ALA A 1 161 ? -5.126 6.928 16.912 1.00 95.88 161 ALA A O 1
ATOM 1290 N N . PHE A 1 162 ? -4.883 8.820 15.723 1.00 95.06 162 PHE A N 1
ATOM 1291 C CA . PHE A 1 162 ? -4.822 9.707 16.884 1.00 95.06 162 PHE A CA 1
ATOM 1292 C C . PHE A 1 162 ? -6.134 9.708 17.681 1.00 95.06 162 PHE A C 1
ATOM 1294 O O . PHE A 1 162 ? -6.107 9.567 18.905 1.00 95.06 162 PHE A O 1
ATOM 1301 N N . ILE A 1 163 ? -7.280 9.790 16.996 1.00 95.75 163 ILE A N 1
ATOM 1302 C CA . ILE A 1 163 ? -8.608 9.702 17.623 1.00 95.75 163 ILE A CA 1
ATOM 1303 C C . ILE A 1 163 ? -8.778 8.362 18.342 1.00 95.75 163 ILE A C 1
ATOM 1305 O O . ILE A 1 163 ? -9.248 8.340 19.475 1.00 95.75 163 ILE A O 1
ATOM 1309 N N . PHE A 1 164 ? -8.369 7.247 17.730 1.00 94.75 164 PHE A N 1
ATOM 1310 C CA . PHE A 1 164 ? -8.453 5.928 18.362 1.00 94.75 164 PHE A CA 1
ATOM 1311 C C . PHE A 1 164 ? -7.601 5.836 19.623 1.00 94.75 164 PHE A C 1
ATOM 1313 O O . PHE A 1 164 ? -8.077 5.324 20.634 1.00 94.75 164 PHE A O 1
ATOM 1320 N N . LYS A 1 165 ? -6.375 6.368 19.591 1.00 94.06 165 LYS A N 1
ATOM 1321 C CA . LYS A 1 165 ? -5.504 6.416 20.768 1.00 94.06 165 LYS A CA 1
ATOM 1322 C C . LYS A 1 165 ? -6.142 7.223 21.902 1.00 94.06 165 LYS A C 1
ATOM 1324 O O . LYS A 1 165 ? -6.231 6.732 23.022 1.00 94.06 165 LYS A O 1
ATOM 1329 N N . LYS A 1 166 ? -6.663 8.416 21.598 1.00 94.25 166 LYS A N 1
ATOM 1330 C CA . LYS A 1 166 ? -7.366 9.250 22.584 1.00 94.25 166 LYS A CA 1
ATOM 1331 C C . LYS A 1 166 ? -8.655 8.609 23.099 1.00 94.25 166 LYS A C 1
ATOM 1333 O O . LYS A 1 166 ? -8.945 8.697 24.285 1.00 94.25 166 LY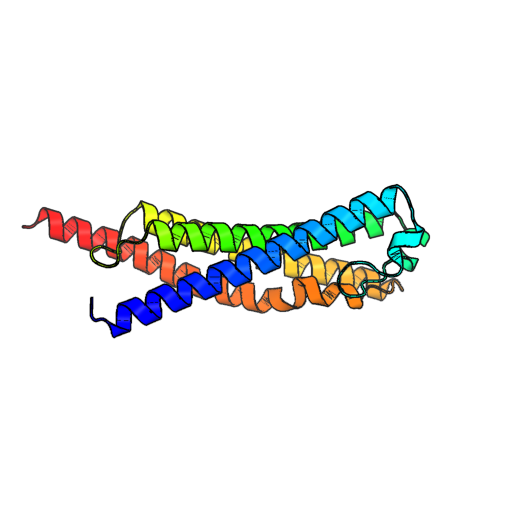S A O 1
ATOM 1338 N N . GLY A 1 167 ? -9.402 7.925 22.237 1.00 92.88 167 GLY A N 1
ATOM 1339 C CA . GLY A 1 167 ? -10.603 7.189 22.625 1.00 92.88 167 GLY A CA 1
ATOM 1340 C C . GLY A 1 167 ? -10.314 6.046 23.600 1.00 92.88 167 GLY A C 1
ATOM 1341 O O . GLY A 1 167 ? -11.103 5.823 24.511 1.00 92.88 167 GLY A O 1
ATOM 1342 N N . ILE A 1 168 ? -9.176 5.357 23.456 1.00 92.94 168 ILE A N 1
ATOM 1343 C CA . ILE A 1 168 ? -8.742 4.325 24.412 1.00 92.94 168 ILE A CA 1
ATOM 1344 C C . ILE A 1 168 ? -8.414 4.944 25.773 1.00 92.94 168 ILE A C 1
ATOM 1346 O O . ILE A 1 168 ? -8.879 4.429 26.786 1.00 92.94 168 ILE A O 1
ATOM 1350 N N . GLU A 1 169 ? -7.656 6.047 25.795 1.00 91.56 169 GLU A N 1
ATOM 1351 C CA . GLU A 1 169 ? -7.317 6.769 27.032 1.00 91.56 169 GLU A CA 1
ATOM 1352 C C . GLU A 1 169 ? -8.592 7.145 27.810 1.00 91.56 169 GLU A C 1
ATOM 1354 O O . GLU A 1 169 ? -8.745 6.754 28.966 1.00 91.56 169 GLU A O 1
ATOM 1359 N N . LEU A 1 170 ? -9.562 7.775 27.139 1.00 91.12 170 LEU A N 1
ATOM 1360 C CA . LEU A 1 170 ? -10.836 8.179 27.747 1.00 91.12 170 LEU A CA 1
ATOM 1361 C C . LEU A 1 170 ? -11.685 6.992 28.226 1.00 91.12 170 LEU A C 1
ATOM 1363 O O . LEU A 1 170 ? -12.327 7.061 29.272 1.00 91.12 170 LEU A O 1
ATOM 1367 N N . GLN A 1 171 ? -11.713 5.893 27.468 1.00 85.38 171 GLN A N 1
ATOM 1368 C CA . GLN A 1 171 ? -12.481 4.706 27.842 1.00 85.38 171 GLN A CA 1
ATOM 1369 C C . GLN A 1 171 ? -11.886 4.012 29.076 1.00 85.38 171 GLN A C 1
ATOM 1371 O O . GLN A 1 171 ? -12.636 3.516 29.910 1.00 85.38 171 GLN A O 1
ATOM 1376 N N . ASN A 1 172 ? -10.558 4.005 29.208 1.00 86.69 172 ASN A N 1
ATOM 1377 C CA . ASN A 1 172 ? -9.875 3.437 30.368 1.00 86.69 172 ASN A CA 1
ATOM 1378 C C . ASN A 1 172 ? -10.087 4.286 31.628 1.00 86.69 172 ASN A C 1
ATOM 1380 O O . ASN A 1 172 ? -10.301 3.729 32.698 1.00 86.69 172 ASN A O 1
ATOM 1384 N N . GLU A 1 173 ? -10.058 5.617 31.511 1.00 85.06 173 GLU A N 1
ATOM 1385 C CA . GLU A 1 173 ? -10.361 6.518 32.633 1.00 85.06 173 GLU A CA 1
ATOM 1386 C C . GLU A 1 173 ? -11.796 6.325 33.148 1.00 85.06 173 GLU A C 1
ATOM 1388 O O . GLU A 1 173 ? -12.031 6.263 34.356 1.00 85.06 173 GLU A O 1
ATOM 1393 N N . ASN A 1 174 ? -12.758 6.171 32.235 1.00 79.69 174 ASN A N 1
ATOM 1394 C CA . ASN A 1 174 ? -14.156 5.950 32.593 1.00 79.69 174 ASN A CA 1
ATOM 1395 C C . ASN A 1 174 ? -14.384 4.556 33.209 1.00 79.69 174 ASN A C 1
ATOM 1397 O O . ASN A 1 174 ? -15.127 4.432 34.173 1.00 79.69 174 ASN A O 1
ATOM 1401 N N . ASP A 1 175 ? -13.707 3.513 32.712 1.00 76.81 175 ASP A N 1
ATOM 1402 C CA . ASP A 1 175 ? -13.775 2.157 33.288 1.00 76.81 175 ASP A CA 1
ATOM 1403 C C . ASP A 1 175 ? -13.140 2.084 34.705 1.00 76.81 175 ASP A C 1
ATOM 1405 O O . ASP A 1 175 ? -13.455 1.170 35.462 1.00 76.81 175 ASP A O 1
ATOM 1409 N N . LEU A 1 176 ? -12.262 3.028 35.082 1.00 71.06 176 LEU A N 1
ATOM 1410 C CA . LEU A 1 176 ? -11.614 3.105 36.407 1.00 71.06 176 LEU A CA 1
ATOM 1411 C C . LEU A 1 176 ? -12.399 3.923 37.448 1.00 71.06 176 LEU A C 1
ATOM 1413 O O . LEU A 1 176 ? -12.041 3.905 38.625 1.00 71.06 176 LEU A O 1
ATOM 1417 N N . THR A 1 177 ? -13.417 4.674 37.026 1.00 72.19 177 THR A N 1
ATOM 1418 C CA . THR A 1 177 ? -14.189 5.590 37.889 1.00 72.19 177 THR A CA 1
ATOM 1419 C C . THR A 1 177 ? -15.597 5.087 38.229 1.00 72.19 177 THR A C 1
ATOM 1421 O O . THR A 1 177 ? -16.295 5.750 38.998 1.00 72.19 177 THR A O 1
ATOM 1424 N N . VAL A 1 178 ? -15.995 3.924 37.697 1.00 52.94 178 VAL A N 1
ATOM 1425 C CA . VAL A 1 178 ? -17.260 3.220 37.995 1.00 52.94 178 VAL A CA 1
ATOM 1426 C C . VAL A 1 178 ? -17.082 2.200 39.114 1.00 52.94 178 VAL A C 1
ATOM 1428 O O . VAL A 1 178 ? -16.069 1.467 39.092 1.00 52.94 178 VAL A O 1
#

Solvent-accessible surface area (backbone atoms only — not comparable to full-atom values): 9426 Å² total; per-residue (Å²): 130,59,73,67,57,55,49,54,55,51,50,54,51,52,53,49,51,54,52,26,53,50,30,46,53,53,29,52,47,45,52,51,47,52,60,46,32,76,80,38,66,78,51,24,67,63,26,79,94,68,42,56,46,42,69,43,42,73,75,35,56,68,59,35,51,50,55,51,49,51,52,42,50,49,34,44,50,54,20,50,45,35,51,52,51,53,50,41,66,73,65,54,41,86,92,62,57,59,38,72,70,47,41,53,45,45,44,49,48,28,52,48,32,38,51,47,12,53,52,20,49,52,50,50,53,55,47,49,60,39,38,78,72,73,43,88,52,75,82,56,47,79,78,35,72,56,16,65,57,27,43,54,49,22,59,55,37,48,54,51,37,51,50,37,53,52,47,33,54,54,50,53,56,54,67,70,75,108

Radius of gyration: 20.63 Å; Cα contacts (8 Å, |Δi|>4): 162; chains: 1; bounding box: 50×30×64 Å

Organism: NCBI:txid153267

Secondary structure (DSSP, 8-state):
--HHHHHHHHHHHHHHHHHHHHHHHHHHHHHHHHHHHHH-GGGGGGBTTTB--HHHHH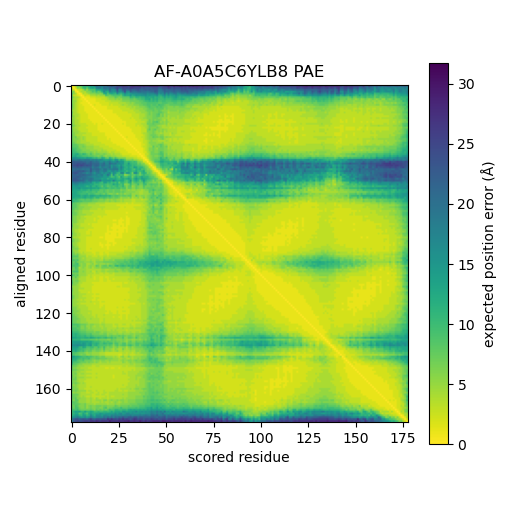H-HHHHHHHHHHHHHHHHHHHHHHHHHHHHHHH--TTS---HHHHHHHHHHHHHHHHHHHHHHHHHHHHHHHHHTT---GGGGGGTTTHHHHHHHHHHHHHHHHHHHHHHHHHHHHHTT-

InterPro domains:
  IPR021354 Protein of unknown function DUF2975 [PF11188] (52-178)

Mean predicted aligned error: 6.07 Å

pLDDT: mean 88.06, std 10.55, range [52.94, 98.12]